Protein AF-A0A1H1QI24-F1 (afdb_monomer)

Solvent-accessible surface area (backbone atoms only — not comparable to full-atom values): 12735 Å² total; per-residue (Å²): 138,78,75,57,68,64,54,55,51,54,50,54,52,51,50,52,52,52,52,49,50,51,52,52,51,53,52,51,54,49,53,52,54,51,51,52,52,52,51,55,51,47,56,51,49,51,54,47,45,50,52,39,49,52,51,48,45,54,51,40,53,54,50,39,57,52,39,54,54,36,48,53,32,44,52,55,41,59,56,54,70,77,51,82,86,76,51,73,65,58,52,52,57,37,56,72,62,32,61,85,80,75,85,77,68,81,89,72,56,68,55,58,55,49,25,62,76,72,56,55,47,74,76,43,58,67,74,59,40,52,50,54,52,50,52,51,52,53,51,55,54,48,35,52,53,53,44,52,49,49,52,52,21,51,54,22,44,49,53,14,44,74,23,56,45,57,84,63,47,66,62,36,74,86,29,65,68,61,40,62,76,42,53,87,67,44,37,67,68,66,17,49,56,29,36,52,56,14,52,49,51,42,50,55,49,43,56,52,48,42,54,49,42,54,53,48,48,54,52,46,54,54,50,49,53,52,51,52,59,63,72,74,109

Mean predicted aligned error: 6.13 Å

Structure (mmCIF, N/CA/C/O backbone):
data_AF-A0A1H1QI24-F1
#
_entry.id   AF-A0A1H1QI24-F1
#
loop_
_atom_site.group_PDB
_atom_site.id
_atom_site.type_symbol
_atom_site.label_atom_id
_atom_site.label_alt_id
_atom_site.label_comp_id
_atom_site.label_asym_id
_atom_site.label_entity_id
_atom_site.label_seq_id
_atom_site.pdbx_PDB_ins_code
_atom_site.Cartn_x
_atom_site.Cartn_y
_atom_site.Cartn_z
_atom_site.occupancy
_atom_site.B_iso_or_equiv
_atom_site.auth_seq_id
_atom_site.auth_comp_id
_atom_site.auth_asym_id
_atom_site.auth_atom_id
_atom_site.pdbx_PDB_model_num
ATOM 1 N N . MET A 1 1 ? -28.930 10.368 84.296 1.00 51.44 1 MET A N 1
ATOM 2 C CA . MET A 1 1 ? -29.034 10.723 82.863 1.00 51.44 1 MET A CA 1
ATOM 3 C C . MET A 1 1 ? -28.843 9.447 82.052 1.00 51.44 1 MET A C 1
ATOM 5 O O . MET A 1 1 ? -27.741 9.143 81.623 1.00 51.44 1 MET A O 1
ATOM 9 N N . GLU A 1 2 ? -29.891 8.631 81.951 1.00 49.69 2 GLU A N 1
ATOM 10 C CA . GLU A 1 2 ? -29.836 7.312 81.306 1.00 49.69 2 GLU A CA 1
ATOM 11 C C . GLU A 1 2 ? -29.777 7.416 79.777 1.00 49.69 2 GLU A C 1
ATOM 13 O O . GLU A 1 2 ? -30.599 8.101 79.173 1.00 49.69 2 GLU A O 1
ATOM 18 N N . ASN A 1 3 ? -28.824 6.702 79.168 1.00 58.03 3 ASN A N 1
ATOM 19 C CA . ASN A 1 3 ? -28.879 6.009 77.867 1.00 58.03 3 ASN A CA 1
ATOM 20 C C . ASN A 1 3 ? -29.437 6.716 76.608 1.00 58.03 3 ASN A C 1
ATOM 22 O O . ASN A 1 3 ? -29.609 6.065 75.576 1.00 58.03 3 ASN A O 1
ATOM 26 N N . LYS A 1 4 ? -29.672 8.032 76.606 1.00 59.81 4 LYS A N 1
ATOM 27 C CA . LYS A 1 4 ? -30.165 8.750 75.414 1.00 59.81 4 LYS A CA 1
ATOM 28 C C . LYS A 1 4 ? -29.091 8.907 74.330 1.00 59.81 4 LYS A C 1
ATOM 30 O O . LYS A 1 4 ? -29.415 8.808 73.151 1.00 59.81 4 LYS A O 1
ATOM 35 N N . THR A 1 5 ? -27.817 9.047 74.697 1.00 64.50 5 THR A N 1
ATOM 36 C CA . THR A 1 5 ? -26.696 9.268 73.759 1.00 64.50 5 THR A CA 1
ATOM 37 C C . THR A 1 5 ? -26.476 8.092 72.801 1.00 64.50 5 THR A C 1
ATOM 39 O O . THR A 1 5 ? -26.261 8.300 71.611 1.00 64.50 5 THR A O 1
ATOM 42 N N . GLY A 1 6 ? -26.618 6.849 73.279 1.00 69.94 6 GLY A N 1
ATOM 43 C CA . GLY A 1 6 ? -26.474 5.653 72.438 1.00 69.94 6 GLY A CA 1
ATOM 44 C C . GLY A 1 6 ? -27.605 5.479 71.420 1.00 69.94 6 GLY A C 1
ATOM 45 O O . GLY A 1 6 ? -27.389 4.925 70.343 1.00 69.94 6 GLY A O 1
ATOM 46 N N . LYS A 1 7 ? -28.806 5.984 71.730 1.00 73.81 7 LYS A N 1
ATOM 47 C CA . LYS A 1 7 ? -29.951 5.956 70.814 1.00 73.81 7 LYS A CA 1
ATOM 48 C C . LYS A 1 7 ? -29.714 6.905 69.634 1.00 73.81 7 LYS A C 1
ATOM 50 O O . LYS A 1 7 ? -29.786 6.458 68.496 1.00 73.81 7 LYS A O 1
ATOM 55 N N . TYR A 1 8 ? -29.339 8.161 69.892 1.00 77.75 8 TYR A N 1
ATOM 56 C CA . TYR A 1 8 ? -29.016 9.131 68.833 1.00 77.75 8 TYR A CA 1
ATOM 57 C C . TYR A 1 8 ? -27.802 8.718 67.992 1.00 77.75 8 TYR A C 1
ATOM 59 O O . TYR A 1 8 ? -27.829 8.878 66.777 1.00 77.75 8 TYR A O 1
ATOM 67 N N . PHE A 1 9 ? -26.782 8.110 68.606 1.00 81.75 9 PHE A N 1
ATOM 68 C CA . PHE A 1 9 ? -25.620 7.593 67.880 1.00 81.75 9 PHE A CA 1
ATOM 69 C C . PHE A 1 9 ? -25.995 6.486 66.881 1.00 81.75 9 PHE A C 1
ATOM 71 O O . PHE A 1 9 ? -25.587 6.539 65.726 1.00 81.75 9 PHE A O 1
ATOM 78 N N . LYS A 1 10 ? -26.833 5.516 67.279 1.00 83.56 10 LYS A N 1
ATOM 79 C CA . LYS A 1 10 ? -27.311 4.457 66.369 1.00 83.56 10 LYS A CA 1
ATOM 80 C C . LYS A 1 10 ? -28.127 5.009 65.196 1.00 83.56 10 LYS A C 1
ATOM 82 O O . LYS A 1 10 ? -27.971 4.519 64.082 1.00 83.56 10 LYS A O 1
ATOM 87 N N . TYR A 1 11 ? -28.962 6.023 65.433 1.00 87.38 11 TYR A N 1
ATOM 88 C CA . TYR A 1 11 ? -29.721 6.671 64.358 1.00 87.38 11 TYR A CA 1
ATOM 89 C C . TYR A 1 11 ? -28.815 7.449 63.397 1.00 87.38 11 TYR A C 1
ATOM 91 O O . TYR A 1 11 ? -28.953 7.276 62.192 1.00 87.38 11 TYR A O 1
ATOM 99 N N . ALA A 1 12 ? -27.844 8.212 63.908 1.00 88.62 12 ALA A N 1
ATOM 100 C CA . ALA A 1 12 ? -26.892 8.949 63.075 1.00 88.62 12 ALA A CA 1
ATOM 101 C C . ALA A 1 12 ? -26.011 8.015 62.223 1.00 88.62 12 ALA A C 1
ATOM 103 O O . ALA A 1 12 ? -25.780 8.281 61.048 1.00 88.62 12 ALA A O 1
ATOM 104 N N . VAL A 1 13 ? -25.565 6.879 62.777 1.00 92.38 13 VAL A N 1
ATOM 105 C CA . VAL A 1 13 ? -24.833 5.862 62.001 1.00 92.38 13 VAL A CA 1
ATOM 106 C C . VAL A 1 13 ? -25.726 5.235 60.926 1.00 92.38 13 VAL A C 1
ATOM 108 O O . VAL A 1 13 ? -25.278 5.061 59.796 1.00 92.38 13 VAL A O 1
ATOM 111 N N . GLY A 1 14 ? -26.989 4.932 61.244 1.00 93.81 14 GLY A N 1
ATOM 112 C CA . GLY A 1 14 ? -27.949 4.415 60.264 1.00 93.81 14 GLY A CA 1
ATOM 113 C C . GLY A 1 14 ? -28.199 5.383 59.104 1.00 93.81 14 GLY A C 1
ATOM 114 O O . GLY A 1 14 ? -28.227 4.959 57.951 1.00 93.81 14 GLY A O 1
ATOM 115 N N . GLU A 1 15 ? -28.316 6.679 59.396 1.00 94.69 15 GLU A N 1
ATOM 116 C CA . GLU A 1 15 ? -28.487 7.734 58.392 1.00 94.69 15 GLU A CA 1
ATOM 117 C C . GLU A 1 15 ? -27.255 7.869 57.489 1.00 94.69 15 GLU A C 1
ATOM 119 O O . GLU A 1 15 ? -27.393 7.874 56.269 1.00 94.69 15 GLU A O 1
ATOM 124 N N . ILE A 1 16 ? -26.043 7.866 58.058 1.00 95.31 16 ILE A N 1
ATOM 125 C CA . ILE A 1 16 ? -24.796 7.883 57.277 1.00 95.31 16 ILE A CA 1
ATOM 126 C C . ILE A 1 16 ? -24.710 6.660 56.357 1.00 95.31 16 ILE A C 1
ATOM 128 O O . ILE A 1 16 ? -24.402 6.807 55.177 1.00 95.31 16 ILE A O 1
ATOM 132 N N . ILE A 1 17 ? -25.011 5.458 56.862 1.00 95.88 17 ILE A N 1
ATOM 133 C CA . ILE A 1 17 ? -24.994 4.229 56.051 1.00 95.88 17 ILE A CA 1
ATOM 134 C C . ILE A 1 17 ? -25.998 4.329 54.897 1.00 95.88 17 ILE A C 1
ATOM 136 O O . ILE A 1 17 ? -25.663 3.984 53.765 1.00 95.88 17 ILE A O 1
ATOM 140 N N . LEU A 1 18 ? -27.207 4.830 55.158 1.00 96.12 18 LEU A N 1
ATOM 141 C CA . LEU A 1 18 ? -28.242 4.982 54.136 1.00 96.12 18 LEU A CA 1
ATOM 142 C C . LEU A 1 18 ? -27.843 6.006 53.063 1.00 96.12 18 LEU A C 1
ATOM 144 O O . LEU A 1 18 ? -28.020 5.744 51.873 1.00 96.12 18 LEU A O 1
ATOM 148 N N . VAL A 1 19 ? -27.236 7.128 53.462 1.00 96.75 19 VAL A N 1
ATOM 149 C CA . VAL A 1 19 ? -26.680 8.128 52.538 1.00 96.75 19 VAL A CA 1
ATOM 150 C C . VAL A 1 19 ? -25.550 7.532 51.694 1.00 96.75 19 VAL A C 1
ATOM 152 O O . VAL A 1 19 ? -25.544 7.703 50.475 1.00 96.75 19 VAL A O 1
ATOM 155 N N . VAL A 1 20 ? -24.623 6.786 52.304 1.00 97.44 20 VAL A N 1
ATOM 156 C CA . VAL A 1 20 ? -23.512 6.133 51.591 1.00 97.44 20 VAL A CA 1
ATOM 157 C C . VAL A 1 20 ? -24.032 5.120 50.570 1.00 97.44 20 VAL A C 1
ATOM 159 O O . VAL A 1 20 ? -23.581 5.134 49.427 1.00 97.44 20 VAL A O 1
ATOM 162 N N . ILE A 1 21 ? -25.018 4.290 50.928 1.00 97.88 21 ILE A N 1
ATOM 163 C CA . ILE A 1 21 ? -25.664 3.361 49.985 1.00 97.88 21 ILE A CA 1
ATOM 164 C C . ILE A 1 21 ? -26.308 4.132 48.825 1.00 97.88 21 ILE A C 1
ATOM 166 O O . ILE A 1 21 ? -26.136 3.743 47.671 1.00 97.88 21 ILE A O 1
ATOM 170 N N . GLY A 1 22 ? -26.992 5.246 49.107 1.00 97.69 22 GLY A N 1
ATOM 171 C CA . GLY A 1 22 ? -27.567 6.110 48.074 1.00 97.69 22 GLY A CA 1
ATOM 172 C C . GLY A 1 22 ? -26.521 6.632 47.083 1.00 97.69 22 GLY A C 1
ATOM 173 O O . GLY A 1 22 ? -26.715 6.524 45.872 1.00 97.69 22 GLY A O 1
ATOM 174 N N . ILE A 1 23 ? -25.383 7.126 47.583 1.00 97.50 23 ILE A N 1
ATOM 175 C CA . ILE A 1 23 ? -24.266 7.609 46.752 1.00 97.50 23 ILE A CA 1
ATOM 176 C C . ILE A 1 23 ? -23.669 6.471 45.918 1.00 97.50 23 ILE A C 1
ATOM 178 O O . ILE A 1 23 ? -23.435 6.644 44.723 1.00 97.50 23 ILE A O 1
ATOM 182 N N . LEU A 1 24 ? -23.450 5.298 46.516 1.00 97.88 24 LEU A N 1
ATOM 183 C CA . LEU A 1 24 ? -22.892 4.143 45.812 1.00 97.88 24 LEU A CA 1
ATOM 184 C C . LEU A 1 24 ? -23.819 3.646 44.698 1.00 97.88 24 LEU A C 1
ATOM 186 O O . LEU A 1 24 ? -23.338 3.336 43.610 1.00 97.88 24 LEU A O 1
ATOM 190 N N . ILE A 1 25 ? -25.135 3.610 44.929 1.00 97.12 25 ILE A N 1
ATOM 191 C CA . ILE A 1 25 ? -26.118 3.255 43.895 1.00 97.12 25 ILE A CA 1
ATOM 192 C C . ILE A 1 25 ? -26.101 4.294 42.769 1.00 97.12 25 ILE A C 1
ATOM 194 O O . ILE A 1 25 ? -26.042 3.917 41.600 1.00 97.12 25 ILE A O 1
ATOM 198 N N . ALA A 1 26 ? -26.096 5.589 43.101 1.00 97.25 26 ALA A N 1
ATOM 199 C CA . ALA A 1 26 ? -26.045 6.660 42.107 1.00 97.25 26 ALA A CA 1
ATOM 200 C C . ALA A 1 26 ? -24.776 6.583 41.237 1.00 97.25 26 ALA A C 1
ATOM 202 O O . ALA A 1 26 ? -24.870 6.624 40.009 1.00 97.25 26 ALA A O 1
ATOM 203 N N . LEU A 1 27 ? -23.605 6.391 41.856 1.00 97.12 27 LEU A N 1
ATOM 204 C CA . LEU A 1 27 ? -22.340 6.184 41.142 1.00 97.12 27 LEU A CA 1
ATOM 205 C C . LEU A 1 27 ? -22.373 4.914 40.287 1.00 97.12 27 LEU A C 1
ATOM 207 O O . LEU A 1 27 ? -21.925 4.935 39.146 1.00 97.12 27 LEU A O 1
ATOM 211 N N . SER A 1 28 ? -22.948 3.823 40.798 1.00 95.00 28 SER A N 1
ATOM 212 C CA . SER A 1 28 ? -23.047 2.559 40.058 1.00 95.00 28 SER A CA 1
ATOM 213 C C . SER A 1 28 ? -23.915 2.693 38.805 1.00 95.00 28 SER A C 1
ATOM 215 O O . SER A 1 28 ? -23.532 2.212 37.740 1.00 95.00 28 SER A O 1
ATOM 217 N N . ILE A 1 29 ? -25.058 3.383 38.900 1.00 96.56 29 ILE A N 1
ATOM 218 C CA . ILE A 1 29 ? -25.932 3.661 37.750 1.00 96.56 29 ILE A CA 1
ATOM 219 C C . ILE A 1 29 ? -25.217 4.558 36.733 1.00 96.56 29 ILE A C 1
ATOM 221 O O . ILE A 1 29 ? -25.308 4.306 35.528 1.00 96.56 29 ILE A O 1
ATOM 225 N N . ASN A 1 30 ? -24.489 5.580 37.199 1.00 96.56 30 ASN A N 1
ATOM 226 C CA . ASN A 1 30 ? -23.727 6.459 36.316 1.00 96.56 30 ASN A CA 1
ATOM 227 C C . ASN A 1 30 ? -22.630 5.689 35.565 1.00 96.56 30 ASN A C 1
ATOM 229 O O . ASN A 1 30 ? -22.603 5.726 34.336 1.00 96.56 30 ASN A O 1
ATOM 233 N N . ASN A 1 31 ? -21.817 4.906 36.281 1.00 96.69 31 ASN A N 1
ATOM 234 C CA . ASN A 1 31 ? -20.759 4.079 35.696 1.00 96.69 31 ASN A CA 1
ATOM 235 C C . ASN A 1 31 ? -21.322 3.062 34.691 1.00 96.69 31 ASN A C 1
ATOM 237 O O . ASN A 1 31 ? -20.748 2.853 33.627 1.00 96.69 31 ASN A O 1
ATOM 241 N N . TRP A 1 32 ? -22.476 2.449 34.982 1.00 96.62 32 TRP A N 1
ATOM 242 C CA . TRP A 1 32 ? -23.135 1.538 34.041 1.00 96.62 32 TRP A CA 1
ATOM 243 C C . TRP A 1 32 ? -23.583 2.248 32.755 1.00 96.62 32 TRP A C 1
ATOM 245 O O . TRP A 1 32 ? -23.384 1.730 31.654 1.00 96.62 32 TRP A O 1
ATOM 255 N N . ASN A 1 33 ? -24.158 3.449 32.868 1.00 96.69 33 ASN A N 1
ATOM 256 C CA . ASN A 1 33 ? -24.567 4.239 31.708 1.00 96.69 33 ASN A CA 1
ATOM 257 C C . ASN A 1 33 ? -23.368 4.724 30.877 1.00 96.69 33 ASN A C 1
ATOM 259 O O . ASN A 1 33 ? -23.453 4.726 29.649 1.00 96.69 33 ASN A O 1
ATOM 263 N N . GLU A 1 34 ? -22.271 5.121 31.525 1.00 96.25 34 GLU A N 1
ATOM 264 C CA . GLU A 1 34 ? -21.010 5.487 30.867 1.00 96.25 34 GLU A CA 1
ATOM 265 C C . GLU A 1 34 ? -20.412 4.295 30.118 1.00 96.25 34 GLU A C 1
ATOM 267 O O . GLU A 1 34 ? -20.207 4.392 28.909 1.00 96.25 34 GLU A O 1
ATOM 272 N N . ASN A 1 35 ? -20.281 3.139 30.778 1.00 95.06 35 ASN A N 1
ATOM 273 C CA . ASN A 1 35 ? -19.807 1.906 30.146 1.00 95.06 35 ASN A CA 1
ATOM 274 C C . ASN A 1 35 ? -20.662 1.531 28.929 1.00 95.06 35 ASN A C 1
ATOM 276 O O . ASN A 1 35 ? -20.132 1.216 27.870 1.00 95.06 35 ASN A O 1
ATOM 280 N N . ARG A 1 36 ? -21.995 1.616 29.031 1.00 95.69 36 ARG A N 1
ATOM 281 C CA . ARG A 1 36 ? -22.892 1.342 27.897 1.00 95.69 36 ARG A CA 1
ATOM 282 C C . ARG A 1 36 ? -22.640 2.284 26.714 1.00 95.69 36 ARG A C 1
ATOM 284 O O . ARG A 1 36 ? -22.672 1.845 25.567 1.00 95.69 36 ARG A O 1
ATOM 291 N N . LYS A 1 37 ? -22.425 3.578 26.971 1.00 96.06 37 LYS A N 1
ATOM 292 C CA . LYS A 1 37 ? -22.115 4.553 25.913 1.00 96.06 37 LYS A CA 1
ATOM 293 C C . LYS A 1 37 ? -20.764 4.257 25.266 1.00 96.06 37 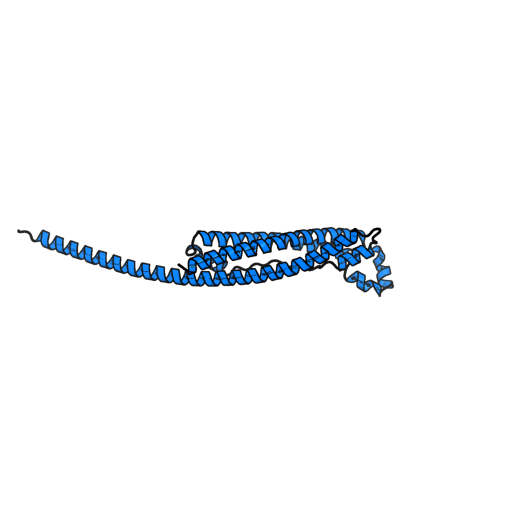LYS A C 1
ATOM 295 O O . LYS A 1 37 ? -20.679 4.294 24.044 1.00 96.06 37 LYS A O 1
ATOM 300 N N . GLU A 1 38 ? -19.757 3.918 26.066 1.00 95.56 38 GLU A N 1
ATOM 301 C CA . GLU A 1 38 ? -18.428 3.541 25.580 1.00 95.56 38 GLU A CA 1
ATOM 302 C C . GLU A 1 38 ? -18.485 2.294 24.688 1.00 95.56 38 GLU A C 1
ATOM 304 O O . GLU A 1 38 ? -17.944 2.305 23.587 1.00 95.56 38 GLU A O 1
ATOM 309 N N . GLN A 1 39 ? -19.233 1.263 25.095 1.00 94.75 39 GLN A N 1
ATOM 310 C CA . GLN A 1 39 ? -19.425 0.058 24.282 1.00 94.75 39 GLN A CA 1
ATOM 311 C C . GLN A 1 39 ? -20.142 0.353 22.959 1.00 94.75 39 GLN A C 1
ATOM 313 O O . GLN A 1 39 ? -19.729 -0.131 21.907 1.00 94.75 39 GLN A O 1
ATOM 318 N N . ASN A 1 40 ? -21.177 1.199 22.967 1.00 95.44 40 ASN A N 1
ATOM 319 C CA . ASN A 1 40 ? -21.840 1.613 21.727 1.00 95.44 40 ASN A CA 1
ATOM 320 C C . ASN A 1 40 ? -20.887 2.370 20.790 1.00 95.44 40 ASN A C 1
ATOM 322 O O . ASN A 1 40 ? -20.917 2.159 19.578 1.00 95.44 40 ASN A O 1
ATOM 326 N N . GLN A 1 41 ? -20.034 3.234 21.342 1.00 96.50 41 GLN A N 1
ATOM 327 C CA . GLN A 1 41 ? -19.035 3.969 20.573 1.00 96.50 41 GLN A CA 1
ATOM 328 C C . GLN A 1 41 ? -17.974 3.024 19.986 1.00 96.5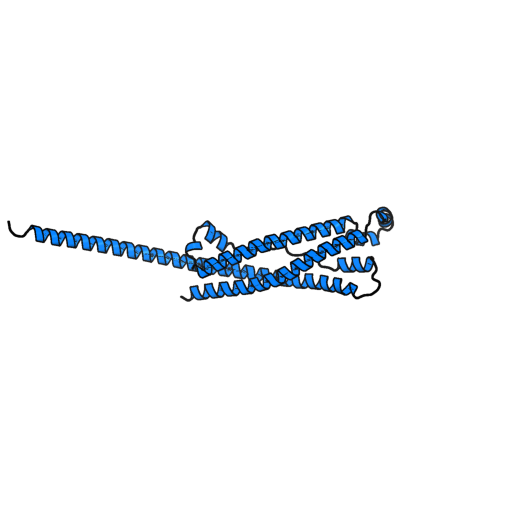0 41 GLN A C 1
ATOM 330 O O . GLN A 1 41 ? -17.638 3.130 18.807 1.00 96.50 41 GLN A O 1
ATOM 335 N N . LEU A 1 42 ? -17.501 2.052 20.771 1.00 96.75 42 LEU A N 1
ATOM 336 C CA . LEU A 1 42 ? -16.561 1.022 20.329 1.00 96.75 42 LEU A CA 1
ATOM 337 C C . LEU A 1 42 ? -17.106 0.229 19.131 1.00 96.75 42 LEU A C 1
ATOM 339 O O . LEU A 1 42 ? -16.414 0.047 18.132 1.00 96.75 42 LEU A O 1
ATOM 343 N N . GLN A 1 43 ? -18.376 -0.169 19.194 1.00 96.44 43 GLN A N 1
ATOM 344 C CA . GLN A 1 43 ? -19.077 -0.881 18.120 1.00 96.44 43 GLN A CA 1
ATOM 345 C C . GLN A 1 43 ? -19.171 -0.057 16.825 1.00 96.44 43 GLN A C 1
ATOM 347 O O . GLN A 1 43 ? -19.058 -0.600 15.724 1.00 96.44 43 GLN A O 1
ATOM 352 N N . ILE A 1 44 ? -19.362 1.262 16.937 1.00 97.00 44 ILE A N 1
ATOM 353 C CA . ILE A 1 44 ? -19.335 2.174 15.786 1.00 97.00 44 ILE A CA 1
ATOM 354 C C . ILE A 1 44 ? -17.932 2.203 15.176 1.00 97.00 44 ILE A C 1
ATOM 356 O O . ILE A 1 44 ? -17.798 2.034 13.962 1.00 97.00 44 ILE A O 1
ATOM 360 N N . TYR A 1 45 ? -16.892 2.346 16.001 1.00 98.25 45 TYR A N 1
ATOM 361 C CA . TYR A 1 45 ? -15.514 2.364 15.518 1.00 98.25 45 TYR A CA 1
ATOM 362 C C . TYR A 1 45 ? -15.102 1.054 14.858 1.00 98.25 45 TYR A C 1
ATOM 364 O O . TYR A 1 45 ? -14.472 1.092 13.808 1.00 98.25 45 TYR A O 1
ATOM 372 N N . TYR A 1 46 ? -15.499 -0.102 15.388 1.00 98.38 46 TYR A N 1
ATOM 373 C CA . TYR A 1 46 ? -15.237 -1.388 14.740 1.00 98.38 46 TYR A CA 1
ATOM 374 C C . TYR A 1 46 ? -15.807 -1.464 13.324 1.00 98.38 46 TYR A C 1
ATOM 376 O O . TYR A 1 46 ? -15.097 -1.861 12.401 1.00 98.38 46 TYR A O 1
ATOM 384 N N . LYS A 1 47 ? -17.046 -1.008 13.116 1.00 97.44 47 LYS A N 1
ATOM 385 C CA . LYS A 1 47 ? -17.658 -0.970 11.778 1.00 97.44 47 LYS A CA 1
ATOM 386 C C . LYS A 1 47 ? -16.931 -0.014 10.833 1.00 97.44 47 LYS A C 1
ATOM 388 O O . LYS A 1 47 ? -16.751 -0.335 9.662 1.00 97.44 47 LYS A O 1
ATOM 393 N N . GLN A 1 48 ? -16.509 1.144 11.335 1.00 98.12 48 GLN A N 1
ATOM 394 C CA . GLN A 1 48 ? -15.751 2.121 10.552 1.00 98.12 48 GLN A CA 1
ATOM 395 C C . GLN A 1 48 ? -14.355 1.600 10.186 1.00 98.12 48 GLN A C 1
ATOM 397 O O . GLN A 1 48 ? -13.959 1.693 9.028 1.00 98.12 48 GLN A O 1
ATOM 402 N N . ILE A 1 49 ? -13.653 0.962 11.130 1.00 98.56 49 ILE A N 1
ATOM 403 C CA . ILE A 1 49 ? -12.358 0.319 10.880 1.00 98.56 49 ILE A CA 1
ATOM 404 C C . ILE A 1 49 ? -12.504 -0.764 9.809 1.00 98.56 49 ILE A C 1
ATOM 406 O O . ILE A 1 49 ? -11.731 -0.763 8.860 1.00 98.56 49 ILE A O 1
ATOM 410 N N . ILE A 1 50 ? -13.499 -1.652 9.916 1.00 98.31 50 ILE A N 1
ATOM 411 C CA . ILE A 1 50 ? -13.752 -2.681 8.891 1.00 98.31 50 ILE A CA 1
ATOM 412 C C . ILE A 1 50 ? -13.991 -2.034 7.520 1.00 98.31 50 ILE A C 1
ATOM 414 O O . ILE A 1 50 ? -13.408 -2.467 6.531 1.00 98.31 50 ILE A O 1
ATOM 418 N N . SER A 1 51 ? -14.788 -0.964 7.453 1.00 98.12 51 SER A N 1
ATOM 419 C CA . SER A 1 51 ? -15.025 -0.241 6.198 1.00 98.12 51 SER A CA 1
ATOM 420 C C . SER A 1 51 ? -13.735 0.328 5.593 1.00 98.12 51 SER A C 1
ATOM 422 O O . SER A 1 51 ? -13.510 0.187 4.389 1.00 98.12 51 SER A O 1
ATOM 424 N N . ASP A 1 52 ? -12.877 0.947 6.409 1.00 98.38 52 ASP A N 1
ATOM 425 C CA . ASP A 1 52 ? -11.584 1.480 5.962 1.00 98.38 52 ASP A CA 1
ATOM 426 C C . ASP A 1 52 ? -10.649 0.355 5.478 1.00 98.38 52 ASP A C 1
ATOM 428 O O . ASP A 1 52 ? -9.943 0.502 4.477 1.00 98.38 52 ASP A O 1
ATOM 432 N N . LEU A 1 53 ? -10.636 -0.785 6.170 1.00 98.44 53 LEU A N 1
ATOM 433 C CA . LEU A 1 53 ? -9.839 -1.959 5.808 1.00 98.44 53 LEU A CA 1
ATOM 434 C C . LEU A 1 53 ? -10.331 -2.609 4.503 1.00 98.44 53 LEU A C 1
ATOM 436 O O . LEU A 1 53 ? -9.522 -2.988 3.651 1.00 98.44 53 LEU A O 1
ATOM 440 N N . ASP A 1 54 ? -11.644 -2.665 4.282 1.00 98.12 54 ASP A N 1
ATOM 441 C CA . ASP A 1 54 ? -12.246 -3.134 3.033 1.00 98.12 54 ASP A CA 1
ATOM 442 C C . ASP A 1 54 ? -11.869 -2.259 1.833 1.00 98.12 54 ASP A C 1
ATOM 444 O O . ASP A 1 54 ?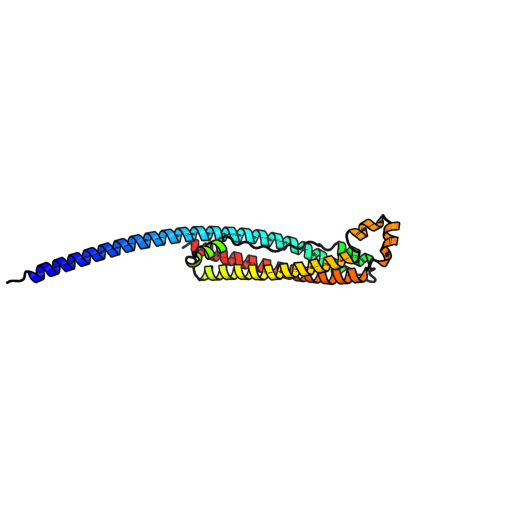 -11.560 -2.774 0.749 1.00 98.12 54 ASP A O 1
ATOM 448 N N . GLU A 1 55 ? -11.870 -0.936 2.006 1.00 98.19 55 GLU A N 1
ATOM 449 C CA . GLU A 1 55 ? -11.403 -0.004 0.979 1.00 98.19 55 GLU A CA 1
ATOM 450 C C . GLU A 1 55 ? -9.914 -0.224 0.676 1.00 98.19 55 GLU A C 1
ATOM 452 O O . GLU A 1 55 ? -9.531 -0.365 -0.491 1.00 98.19 55 GLU A O 1
ATOM 457 N N . GLN A 1 56 ? -9.085 -0.370 1.713 1.00 98.00 56 GLN A N 1
ATOM 458 C CA . GLN A 1 56 ? -7.658 -0.660 1.564 1.00 98.00 56 GLN A CA 1
ATOM 459 C C . GLN A 1 56 ? -7.393 -2.001 0.865 1.00 98.00 56 GLN A C 1
ATOM 461 O O . GLN A 1 56 ? -6.494 -2.076 0.020 1.00 98.00 56 GLN A O 1
ATOM 466 N N . LYS A 1 57 ? -8.186 -3.051 1.125 1.00 98.38 57 LYS A N 1
ATOM 467 C CA . LYS A 1 57 ? -8.099 -4.328 0.390 1.00 98.38 57 LYS A CA 1
ATOM 468 C C . LYS A 1 57 ? -8.410 -4.148 -1.091 1.00 98.38 57 LYS A C 1
ATOM 470 O O . LYS A 1 57 ? -7.676 -4.665 -1.937 1.00 98.38 57 LYS A O 1
ATOM 475 N N . LYS A 1 58 ? -9.492 -3.433 -1.423 1.00 98.19 58 LYS A N 1
ATOM 476 C CA . LYS A 1 58 ? -9.885 -3.165 -2.820 1.00 98.19 58 LYS A CA 1
ATOM 477 C C . LYS A 1 58 ? -8.791 -2.398 -3.554 1.00 98.19 58 LYS A C 1
ATOM 479 O O . LYS A 1 58 ? -8.376 -2.818 -4.635 1.00 98.19 58 LYS A O 1
ATOM 484 N N . TYR A 1 59 ? -8.287 -1.336 -2.933 1.00 98.00 59 TYR A N 1
ATOM 485 C CA . TYR A 1 59 ? -7.172 -0.550 -3.447 1.00 98.00 59 TYR A CA 1
ATOM 486 C C . TYR A 1 59 ? -5.928 -1.422 -3.682 1.00 98.00 59 TYR A C 1
ATOM 488 O O . TYR A 1 59 ? -5.394 -1.458 -4.789 1.00 98.00 59 TYR A O 1
ATOM 496 N N . SER A 1 60 ? -5.524 -2.207 -2.680 1.00 98.25 60 SER A N 1
ATOM 497 C CA . SER A 1 60 ? -4.340 -3.072 -2.752 1.00 98.25 60 SER A CA 1
ATOM 498 C C . SER A 1 60 ? -4.423 -4.083 -3.897 1.00 98.25 60 SER A C 1
ATOM 500 O O . SER A 1 60 ? -3.462 -4.249 -4.646 1.00 98.25 60 SER A O 1
ATOM 502 N N . LYS A 1 61 ? -5.583 -4.723 -4.090 1.00 98.56 61 LYS A N 1
ATOM 503 C CA . LYS A 1 61 ? -5.814 -5.680 -5.188 1.00 98.56 61 LYS A CA 1
ATOM 504 C C . LYS A 1 61 ? -5.750 -5.017 -6.567 1.00 98.56 61 LYS A C 1
ATOM 506 O O . LYS A 1 61 ? -5.168 -5.584 -7.495 1.00 98.56 61 LYS A O 1
ATOM 511 N N . ALA A 1 62 ? -6.321 -3.820 -6.703 1.00 98.06 62 ALA A N 1
ATOM 512 C CA . ALA A 1 62 ? -6.261 -3.059 -7.948 1.00 98.06 62 ALA A CA 1
ATOM 513 C C . ALA A 1 62 ? -4.813 -2.681 -8.300 1.00 98.06 62 ALA A C 1
ATOM 515 O O . ALA A 1 62 ? -4.376 -2.892 -9.432 1.00 98.06 62 ALA A O 1
ATOM 516 N N . VAL A 1 63 ? -4.047 -2.211 -7.311 1.00 98.06 63 VAL A N 1
ATOM 517 C CA . VAL A 1 63 ? -2.631 -1.872 -7.493 1.00 98.06 63 VAL A CA 1
ATOM 518 C C . VAL A 1 63 ? -1.808 -3.112 -7.845 1.00 98.06 63 VAL A C 1
ATOM 520 O O . VAL A 1 63 ? -1.055 -3.057 -8.811 1.00 98.06 63 VAL A O 1
ATOM 523 N N . ILE A 1 64 ? -1.982 -4.245 -7.151 1.00 98.56 64 ILE A N 1
ATOM 524 C CA . ILE A 1 64 ? -1.303 -5.511 -7.499 1.00 98.56 64 ILE A CA 1
ATOM 525 C C . ILE A 1 64 ? -1.525 -5.859 -8.976 1.00 98.56 64 ILE A C 1
ATOM 527 O O . ILE A 1 64 ? -0.560 -6.117 -9.690 1.00 98.56 64 ILE A O 1
ATOM 531 N N . THR A 1 65 ? -2.771 -5.788 -9.450 1.00 98.06 65 THR A N 1
ATOM 532 C CA . THR A 1 65 ? -3.119 -6.105 -10.846 1.00 98.06 65 THR A CA 1
ATOM 533 C C . THR A 1 65 ? -2.381 -5.197 -11.837 1.00 98.06 65 THR A C 1
ATOM 535 O O . THR A 1 65 ? -1.863 -5.659 -12.855 1.00 98.06 65 THR A O 1
ATOM 538 N N . GLN A 1 66 ? -2.293 -3.898 -11.536 1.00 97.38 66 GLN A N 1
ATOM 539 C CA . GLN A 1 66 ? -1.551 -2.946 -12.362 1.00 97.38 66 GLN A CA 1
ATOM 540 C C . GLN A 1 66 ? -0.043 -3.237 -12.363 1.00 97.38 66 GLN A C 1
ATOM 542 O O . GLN A 1 66 ? 0.599 -3.159 -13.414 1.00 97.38 66 GLN A O 1
ATOM 547 N N . LEU A 1 67 ? 0.519 -3.572 -11.199 1.00 98.06 67 LEU A N 1
ATOM 548 C CA . LEU A 1 67 ? 1.934 -3.900 -11.053 1.00 98.06 67 LEU A CA 1
ATOM 549 C C . LEU A 1 67 ? 2.290 -5.183 -11.799 1.00 98.06 67 LEU A C 1
ATOM 551 O O . LEU A 1 67 ? 3.306 -5.200 -12.482 1.00 98.06 67 LEU A O 1
ATOM 555 N N . ASP A 1 68 ? 1.452 -6.218 -11.745 1.00 98.25 68 ASP A N 1
ATOM 556 C CA . ASP A 1 68 ? 1.677 -7.469 -12.480 1.00 98.25 68 ASP A CA 1
ATOM 557 C C . ASP A 1 68 ? 1.779 -7.234 -13.991 1.00 98.25 68 ASP A C 1
ATOM 559 O O . ASP A 1 68 ? 2.704 -7.729 -14.639 1.00 98.25 68 ASP A O 1
ATOM 563 N N . SER A 1 69 ? 0.890 -6.405 -14.548 1.00 97.12 69 SER A N 1
ATOM 564 C CA . SER A 1 69 ? 0.973 -5.988 -15.953 1.00 97.12 69 SER A CA 1
ATOM 565 C C . SER A 1 69 ? 2.274 -5.232 -16.243 1.00 97.12 69 SER A C 1
ATOM 567 O O . SER A 1 69 ? 2.990 -5.552 -17.193 1.00 97.12 69 SER A O 1
ATOM 569 N N . SER A 1 70 ? 2.607 -4.249 -15.404 1.00 97.75 70 SER A N 1
ATOM 570 C CA . SER A 1 70 ? 3.797 -3.404 -15.548 1.00 97.75 70 SER A CA 1
ATOM 571 C C . SER A 1 70 ? 5.094 -4.229 -15.529 1.00 97.75 70 SER A C 1
ATOM 573 O O . SER A 1 70 ? 5.911 -4.138 -16.449 1.00 97.75 70 SER A O 1
ATOM 575 N N . ILE A 1 71 ? 5.230 -5.113 -14.540 1.00 98.38 71 ILE A N 1
ATOM 576 C CA . ILE A 1 71 ? 6.353 -6.041 -14.353 1.00 98.38 71 ILE A CA 1
ATOM 577 C C . ILE A 1 71 ? 6.489 -6.958 -15.573 1.00 98.38 71 ILE A C 1
ATOM 579 O O . ILE A 1 71 ? 7.580 -7.069 -16.129 1.00 98.38 71 ILE A O 1
ATOM 583 N N . ALA A 1 72 ? 5.382 -7.520 -16.071 1.00 98.19 72 ALA A N 1
ATOM 584 C CA . ALA A 1 72 ? 5.400 -8.383 -17.250 1.00 98.19 72 ALA A CA 1
ATOM 585 C C . ALA A 1 72 ? 5.897 -7.665 -18.520 1.00 98.19 72 ALA A C 1
ATOM 587 O O . ALA A 1 72 ? 6.547 -8.289 -19.361 1.00 98.19 72 ALA A O 1
ATOM 588 N N . THR A 1 73 ? 5.618 -6.365 -18.690 1.00 97.94 73 THR A N 1
ATOM 589 C CA . THR A 1 73 ? 6.180 -5.601 -19.824 1.00 97.94 73 THR A CA 1
ATOM 590 C C . THR A 1 73 ? 7.693 -5.433 -19.714 1.00 97.94 73 THR A C 1
ATOM 592 O O . THR A 1 73 ? 8.392 -5.545 -20.721 1.00 97.94 73 THR A O 1
ATOM 595 N N . TYR A 1 74 ? 8.207 -5.228 -18.500 1.00 98.00 74 TYR A N 1
ATOM 596 C CA . TYR A 1 74 ? 9.641 -5.091 -18.275 1.00 98.00 74 TYR A CA 1
ATOM 597 C C . TYR A 1 74 ? 10.379 -6.425 -18.414 1.00 98.00 74 TYR A C 1
ATOM 599 O O . TYR A 1 74 ? 11.448 -6.470 -19.014 1.00 98.00 74 TYR A O 1
ATOM 607 N N . ASP A 1 75 ? 9.797 -7.531 -17.947 1.00 98.12 75 ASP A N 1
ATOM 608 C CA . ASP A 1 75 ? 10.382 -8.859 -18.152 1.00 98.12 75 ASP A CA 1
ATOM 609 C C . ASP A 1 75 ? 10.454 -9.222 -19.642 1.00 98.12 75 ASP A C 1
ATOM 611 O O . ASP A 1 75 ? 11.478 -9.716 -20.109 1.00 98.12 75 ASP A O 1
ATOM 615 N N . LYS A 1 76 ? 9.422 -8.889 -20.433 1.00 97.88 76 LYS A N 1
ATOM 616 C CA . LYS A 1 76 ? 9.480 -9.031 -21.901 1.00 97.88 76 LYS A CA 1
ATOM 617 C C . LYS A 1 76 ? 10.615 -8.215 -22.514 1.00 97.88 76 LYS A C 1
ATOM 619 O O . LYS A 1 76 ? 11.286 -8.702 -23.419 1.00 97.88 76 LYS A O 1
ATOM 624 N N . TYR A 1 77 ? 10.822 -6.991 -22.031 1.00 97.38 77 TYR A N 1
ATOM 625 C CA . TYR A 1 77 ? 11.931 -6.152 -22.470 1.00 97.38 77 TYR A CA 1
ATOM 626 C C . TYR A 1 77 ? 13.289 -6.762 -22.102 1.00 97.38 77 TYR A C 1
ATOM 628 O O . TYR A 1 77 ? 14.159 -6.852 -22.958 1.00 97.38 77 TYR A O 1
ATOM 636 N N . LYS A 1 78 ? 13.461 -7.277 -20.881 1.00 96.75 78 LYS A N 1
ATOM 637 C CA . LYS A 1 78 ? 14.693 -7.979 -20.490 1.00 96.75 78 LYS A CA 1
ATOM 638 C C . LYS A 1 78 ? 14.975 -9.196 -21.370 1.00 96.75 78 LYS A C 1
ATOM 640 O O . LYS A 1 78 ? 16.113 -9.391 -21.784 1.00 96.75 78 LYS A O 1
ATOM 645 N N . ASN A 1 79 ? 13.946 -9.975 -21.695 1.00 97.19 79 ASN A N 1
ATOM 646 C CA . ASN A 1 79 ? 14.092 -11.165 -22.536 1.00 97.19 79 ASN A CA 1
ATOM 647 C C . ASN A 1 79 ? 14.488 -10.824 -23.983 1.00 97.19 79 ASN A C 1
ATOM 649 O O . ASN A 1 79 ? 15.025 -11.677 -24.683 1.00 97.19 79 ASN A O 1
ATOM 653 N N . LEU A 1 80 ? 14.298 -9.576 -24.439 1.00 96.31 80 LEU A N 1
ATOM 654 C CA . LEU A 1 80 ? 14.802 -9.125 -25.742 1.00 96.31 80 LEU A CA 1
ATOM 655 C C . LEU A 1 80 ? 16.316 -9.354 -25.873 1.00 96.31 80 LEU A C 1
ATOM 657 O O . LEU A 1 80 ? 16.781 -9.736 -26.946 1.00 96.31 80 LEU A O 1
ATOM 661 N N . PHE A 1 81 ? 17.065 -9.191 -24.777 1.00 95.19 81 PHE A N 1
ATOM 662 C CA . PHE A 1 81 ? 18.523 -9.343 -24.722 1.00 95.19 81 PHE A CA 1
ATOM 663 C C . PHE A 1 81 ? 19.015 -10.793 -24.827 1.00 95.19 81 PHE A C 1
ATOM 665 O O . PHE A 1 81 ? 20.219 -11.022 -24.916 1.00 95.19 81 PHE A O 1
ATOM 672 N N . GLU A 1 82 ? 18.114 -11.777 -24.882 1.00 95.25 82 GLU A N 1
ATOM 673 C CA . GLU A 1 82 ? 18.458 -13.148 -25.286 1.00 95.25 82 GLU A CA 1
ATOM 674 C C . GLU A 1 82 ? 18.728 -13.246 -26.802 1.00 95.25 82 GLU A C 1
ATOM 676 O O . GLU A 1 82 ? 19.372 -14.186 -27.276 1.00 95.25 82 GLU A O 1
ATOM 681 N N . THR A 1 83 ? 18.280 -12.250 -27.574 1.00 94.19 83 THR A N 1
ATOM 682 C CA . THR A 1 83 ? 18.542 -12.134 -29.012 1.00 94.19 83 THR A CA 1
ATOM 683 C C . THR A 1 83 ? 19.966 -11.634 -29.259 1.00 94.19 83 THR A C 1
ATOM 685 O O . THR A 1 83 ? 20.418 -10.659 -28.660 1.00 94.19 83 THR A O 1
ATOM 688 N N . LYS A 1 84 ? 20.692 -12.270 -30.185 1.00 93.06 84 LYS A N 1
ATOM 689 C CA . LYS A 1 84 ? 22.045 -11.835 -30.568 1.00 93.06 84 LYS A CA 1
ATOM 690 C C . LYS A 1 84 ? 21.994 -10.619 -31.498 1.00 93.06 84 LYS A C 1
ATOM 692 O O . LYS A 1 84 ? 21.145 -10.560 -32.379 1.00 93.06 84 LYS A O 1
ATOM 697 N N . ASN A 1 85 ? 22.987 -9.735 -31.373 1.00 94.12 85 ASN A N 1
ATOM 698 C CA . ASN A 1 85 ? 23.233 -8.602 -32.278 1.00 94.12 85 ASN A CA 1
ATOM 699 C C . ASN A 1 85 ? 22.098 -7.561 -32.341 1.00 94.12 85 ASN A C 1
ATOM 701 O O . ASN A 1 85 ? 21.772 -7.078 -33.423 1.00 94.12 85 ASN A O 1
ATOM 705 N N . LEU A 1 86 ? 21.512 -7.208 -31.193 1.00 95.25 86 LEU A N 1
ATOM 706 C CA . LEU A 1 86 ? 20.525 -6.128 -31.112 1.00 95.25 86 LEU A CA 1
ATOM 707 C C . LEU A 1 86 ? 21.096 -4.794 -31.607 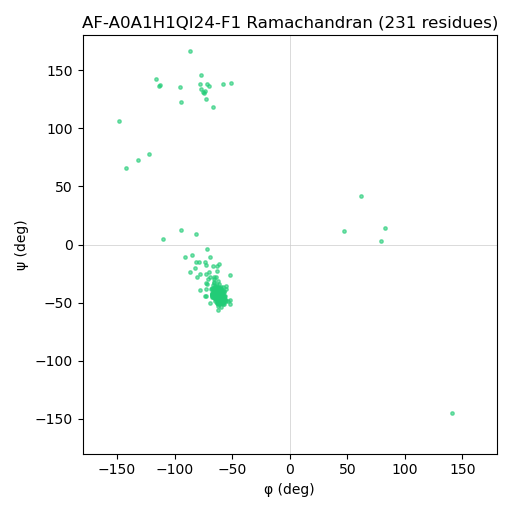1.00 95.25 86 LEU A C 1
ATOM 709 O O . LEU A 1 86 ? 22.223 -4.417 -31.271 1.00 95.25 86 LEU A O 1
ATOM 713 N N . THR A 1 87 ? 20.286 -4.062 -32.367 1.00 94.25 87 THR A N 1
ATOM 714 C CA . THR A 1 87 ? 20.573 -2.684 -32.760 1.00 94.25 87 THR A CA 1
ATOM 715 C C . THR A 1 87 ? 20.092 -1.694 -31.697 1.00 94.25 87 THR A C 1
ATOM 717 O O . THR A 1 87 ? 19.314 -2.022 -30.802 1.00 94.25 87 THR A O 1
ATOM 720 N N . VAL A 1 88 ? 20.539 -0.441 -31.807 1.00 89.94 88 VAL A N 1
ATOM 721 C CA . VAL A 1 88 ? 20.056 0.664 -30.961 1.00 89.94 88 VAL A CA 1
ATOM 722 C C . VAL A 1 88 ? 18.543 0.855 -31.109 1.00 89.94 88 VAL A C 1
ATOM 724 O O . VAL A 1 88 ? 17.857 1.079 -30.112 1.00 89.94 88 VAL A O 1
ATOM 727 N N . ASP A 1 89 ? 18.020 0.718 -32.329 1.00 87.81 89 ASP A N 1
ATOM 728 C CA . ASP A 1 89 ? 16.591 0.867 -32.608 1.00 87.81 89 ASP A CA 1
ATOM 729 C C . ASP A 1 89 ? 15.771 -0.268 -31.976 1.00 87.81 89 ASP A C 1
ATOM 731 O O . ASP A 1 89 ? 14.727 0.009 -31.388 1.00 87.81 89 ASP A O 1
ATOM 735 N N . ASP A 1 90 ? 16.273 -1.512 -31.985 1.00 92.56 90 ASP A N 1
ATOM 736 C CA . ASP A 1 90 ? 15.608 -2.642 -31.315 1.00 92.56 90 ASP A CA 1
ATOM 737 C C . ASP A 1 90 ? 15.443 -2.388 -29.810 1.00 92.56 90 ASP A C 1
ATOM 739 O O . ASP A 1 90 ? 14.381 -2.642 -29.237 1.00 92.56 90 ASP A O 1
ATOM 743 N N . VAL A 1 91 ? 16.486 -1.851 -29.166 1.00 93.50 91 VAL A N 1
ATOM 744 C CA . VAL A 1 91 ? 16.471 -1.526 -27.732 1.00 93.50 91 VAL A CA 1
ATOM 745 C C . VAL A 1 91 ? 15.497 -0.384 -27.442 1.00 93.50 91 VAL A C 1
ATOM 747 O O . VAL A 1 91 ? 14.699 -0.483 -26.510 1.00 93.50 91 VAL A O 1
ATOM 750 N N . ILE A 1 92 ? 15.506 0.681 -28.250 1.00 88.94 92 ILE A N 1
ATOM 751 C CA . ILE A 1 92 ? 14.570 1.808 -28.103 1.00 88.94 92 ILE A CA 1
ATOM 752 C C . ILE A 1 92 ? 13.122 1.342 -28.290 1.00 88.94 92 ILE A C 1
ATOM 754 O O . ILE A 1 92 ? 12.252 1.704 -27.496 1.00 88.94 92 ILE A O 1
ATOM 758 N N . ASP A 1 93 ? 12.848 0.526 -29.306 1.00 89.56 93 ASP A N 1
ATOM 759 C CA . ASP A 1 93 ? 11.517 -0.028 -29.552 1.00 89.56 93 ASP A CA 1
ATOM 760 C C . ASP A 1 93 ? 11.082 -0.991 -28.439 1.00 89.56 93 ASP A C 1
ATOM 762 O O . ASP A 1 93 ? 9.898 -1.044 -28.099 1.00 89.56 93 ASP A O 1
ATOM 766 N N . GLY A 1 94 ? 12.022 -1.727 -27.842 1.00 93.00 94 GLY A N 1
ATOM 767 C CA . GLY A 1 94 ? 11.803 -2.521 -26.635 1.00 93.00 94 GLY A CA 1
ATOM 768 C C . GLY A 1 94 ? 11.405 -1.658 -25.435 1.00 93.00 94 GLY A C 1
ATOM 769 O O . GLY A 1 94 ? 10.368 -1.908 -24.821 1.00 93.00 94 GLY A O 1
ATOM 770 N N . LEU A 1 95 ? 12.176 -0.605 -25.146 1.00 91.88 95 LEU A N 1
ATOM 771 C CA . LEU A 1 95 ? 11.904 0.348 -24.064 1.00 91.88 95 LEU A CA 1
ATOM 772 C C . LEU A 1 95 ? 10.545 1.038 -24.231 1.00 91.88 95 LEU A C 1
ATOM 774 O O . LEU A 1 95 ? 9.795 1.165 -23.269 1.00 91.88 95 LEU A O 1
ATOM 778 N N . ASN A 1 96 ? 10.180 1.418 -25.458 1.00 88.00 96 ASN A N 1
ATOM 779 C CA . ASN A 1 96 ? 8.888 2.043 -25.760 1.00 88.00 96 ASN A CA 1
ATOM 780 C C . ASN A 1 96 ? 7.680 1.129 -25.482 1.00 88.00 96 ASN A C 1
ATOM 782 O O . ASN A 1 96 ? 6.556 1.620 -25.376 1.00 88.00 96 ASN A O 1
ATOM 786 N N . LYS A 1 97 ? 7.890 -0.189 -25.371 1.00 91.88 97 LYS A N 1
ATOM 787 C CA . LYS A 1 97 ? 6.850 -1.170 -25.018 1.00 91.88 97 LYS A CA 1
ATOM 788 C C . LYS A 1 97 ? 6.751 -1.416 -23.510 1.00 91.88 97 LYS A C 1
ATOM 790 O O . LYS A 1 97 ? 5.793 -2.058 -23.076 1.00 91.88 97 LYS A O 1
ATOM 795 N N . VAL A 1 98 ? 7.708 -0.934 -22.715 1.00 94.00 98 VAL A N 1
ATOM 796 C CA . VAL A 1 98 ? 7.643 -1.006 -21.251 1.00 94.00 98 VAL A CA 1
ATOM 797 C C . VAL A 1 98 ? 6.595 -0.018 -20.748 1.00 94.00 98 VAL A C 1
ATOM 799 O O . VAL A 1 98 ? 6.503 1.115 -21.217 1.00 94.00 98 VAL A O 1
ATOM 802 N N . GLN A 1 99 ? 5.788 -0.424 -19.771 1.00 94.50 99 GLN A N 1
ATOM 803 C CA . GLN A 1 99 ? 4.799 0.464 -19.171 1.00 94.50 99 GLN A CA 1
ATOM 804 C C . GLN A 1 99 ? 5.483 1.601 -18.391 1.00 94.50 99 GLN A C 1
ATOM 806 O O . GLN A 1 99 ? 6.172 1.367 -17.397 1.00 94.50 99 GLN A O 1
ATOM 811 N N . PHE A 1 100 ? 5.242 2.847 -18.813 1.00 90.75 100 PHE A N 1
ATOM 812 C CA . PHE A 1 100 ? 5.846 4.045 -18.215 1.00 90.75 100 PHE A CA 1
ATOM 813 C C . PHE A 1 100 ? 5.183 4.470 -16.898 1.00 90.75 100 PHE A C 1
ATOM 815 O O . PHE A 1 100 ? 5.809 5.127 -16.067 1.00 90.75 100 PHE A O 1
ATOM 822 N N . VAL A 1 101 ? 3.914 4.122 -16.693 1.00 88.56 101 VAL A N 1
ATOM 823 C CA . VAL A 1 101 ? 3.149 4.578 -15.528 1.00 88.56 101 VAL A CA 1
ATOM 824 C C . VAL A 1 101 ? 3.215 3.537 -14.420 1.00 88.56 101 VAL A C 1
ATOM 826 O O . VAL A 1 101 ? 2.794 2.395 -14.613 1.00 88.56 101 VAL A O 1
ATOM 829 N N . SER A 1 102 ? 3.699 3.971 -13.258 1.00 90.81 102 SER A N 1
ATOM 830 C CA . SER A 1 102 ? 3.618 3.240 -11.994 1.00 90.81 102 SER A CA 1
ATOM 831 C C . SER A 1 102 ? 2.761 4.039 -11.002 1.00 90.81 102 SER A C 1
ATOM 833 O O . SER A 1 102 ? 2.817 5.273 -11.030 1.00 90.81 102 SER A O 1
ATOM 835 N N . PRO A 1 103 ? 1.934 3.388 -10.167 1.00 90.06 103 PRO A N 1
ATOM 836 C CA . PRO A 1 103 ? 1.030 4.097 -9.271 1.00 90.06 103 PRO A CA 1
ATOM 837 C C . PRO A 1 103 ? 1.778 4.807 -8.133 1.00 90.06 103 PRO A C 1
ATOM 839 O O . PRO A 1 103 ? 2.644 4.225 -7.477 1.00 90.06 103 PRO A O 1
ATOM 842 N N . TYR A 1 104 ? 1.381 6.051 -7.850 1.00 92.56 104 TYR A N 1
ATOM 843 C CA . TYR A 1 104 ? 1.688 6.701 -6.575 1.00 92.56 104 TYR A CA 1
ATOM 844 C C . TYR A 1 104 ? 0.834 6.069 -5.484 1.00 92.56 104 TYR A C 1
ATOM 846 O O . TYR A 1 104 ? -0.392 6.030 -5.602 1.00 92.56 104 TYR A O 1
ATOM 854 N N . LEU A 1 105 ? 1.471 5.587 -4.419 1.00 95.12 105 LEU A N 1
ATOM 855 C CA . LEU A 1 105 ? 0.737 4.965 -3.329 1.00 95.12 105 LEU A CA 1
ATOM 856 C C . LEU A 1 105 ? 0.086 6.017 -2.436 1.00 95.12 105 LEU A C 1
ATOM 858 O O . LEU A 1 105 ? 0.709 7.027 -2.100 1.00 95.12 105 LEU A O 1
ATOM 862 N N . SER A 1 106 ? -1.154 5.752 -2.031 1.00 93.62 106 SER A N 1
ATOM 863 C CA . SER A 1 106 ? -1.871 6.525 -1.022 1.00 93.62 106 SER A CA 1
ATOM 864 C C . SER A 1 106 ? -2.823 5.605 -0.265 1.00 93.62 106 SER A C 1
ATOM 866 O O . SER A 1 106 ? -3.845 5.182 -0.800 1.00 93.62 106 SER A O 1
ATOM 868 N N . PHE A 1 107 ? -2.473 5.285 0.980 1.00 94.06 107 PHE A N 1
ATOM 869 C CA . PHE A 1 107 ? -3.353 4.564 1.896 1.00 94.06 107 PHE A CA 1
ATOM 870 C C . PHE A 1 107 ? -4.092 5.563 2.771 1.00 94.06 107 PHE A C 1
ATOM 872 O O . PHE A 1 107 ? -3.493 6.510 3.281 1.00 94.06 107 PHE A O 1
ATOM 879 N N . ARG A 1 108 ? -5.396 5.353 2.938 1.00 89.25 108 ARG A N 1
ATOM 880 C CA . ARG A 1 108 ? -6.239 6.159 3.821 1.00 89.25 108 ARG A CA 1
ATOM 881 C C . ARG A 1 108 ? -6.705 5.303 4.982 1.00 89.25 108 ARG A C 1
ATOM 883 O O . ARG A 1 108 ? -7.090 4.155 4.780 1.00 89.25 108 ARG A O 1
ATOM 890 N N . PHE A 1 109 ? -6.676 5.880 6.180 1.00 95.38 109 PHE A N 1
ATOM 891 C CA . PHE A 1 109 ? -7.190 5.244 7.388 1.00 95.38 109 PHE A CA 1
ATOM 892 C C . PHE A 1 109 ? -7.874 6.289 8.282 1.00 95.38 109 PHE A C 1
ATOM 894 O O . PHE A 1 109 ? -7.404 6.613 9.375 1.00 95.38 109 PHE A O 1
ATOM 901 N N . ASN A 1 110 ? -8.984 6.842 7.788 1.00 95.06 110 ASN A N 1
ATOM 902 C CA . ASN A 1 110 ? -9.674 7.993 8.384 1.00 95.06 110 ASN A CA 1
ATOM 903 C C . ASN A 1 110 ? -10.144 7.714 9.821 1.00 95.06 110 ASN A C 1
ATOM 905 O O . ASN A 1 110 ? -10.098 8.589 10.690 1.00 95.06 110 ASN A O 1
ATOM 909 N N . THR A 1 111 ? -10.576 6.481 10.095 1.00 97.12 111 THR A N 1
ATOM 910 C CA . THR A 1 111 ? -11.019 6.087 11.436 1.00 97.12 111 THR A CA 1
ATOM 911 C C . THR A 1 111 ? -9.866 6.141 12.430 1.00 97.12 111 THR A C 1
ATOM 913 O O . THR A 1 111 ? -10.046 6.591 13.558 1.00 97.12 111 THR A O 1
ATOM 916 N N . MET A 1 112 ? -8.653 5.767 12.013 1.00 96.75 112 MET A N 1
ATOM 917 C CA . MET A 1 112 ? -7.470 5.849 12.868 1.00 96.75 112 MET A CA 1
ATOM 918 C C . MET A 1 112 ? -7.106 7.304 13.199 1.00 96.75 112 MET A C 1
ATOM 920 O O . MET A 1 112 ? -6.797 7.609 14.350 1.00 96.75 112 MET A O 1
ATOM 924 N N . GLU A 1 113 ? -7.208 8.217 12.230 1.00 95.12 113 GLU A N 1
ATOM 925 C CA . GLU A 1 113 ? -6.996 9.658 12.450 1.00 95.12 113 GLU A CA 1
ATOM 926 C C . GLU A 1 113 ? -8.032 10.240 13.425 1.00 95.12 113 GLU A C 1
ATOM 928 O O . GLU A 1 113 ? -7.703 11.026 14.319 1.00 95.12 113 GLU A O 1
ATOM 933 N N . THR A 1 114 ? -9.286 9.799 13.306 1.00 97.38 114 THR A N 1
ATOM 934 C CA . THR A 1 114 ? -10.372 10.184 14.217 1.00 97.38 114 THR A CA 1
ATOM 935 C C . THR A 1 114 ? -10.106 9.671 15.632 1.00 97.38 114 THR A C 1
ATOM 937 O O . THR A 1 114 ? -10.143 10.445 16.586 1.00 97.38 114 THR A O 1
ATOM 940 N N . LEU A 1 115 ? -9.757 8.390 15.784 1.00 97.50 115 LEU A N 1
ATOM 941 C CA . LEU A 1 115 ? -9.432 7.780 17.078 1.00 97.50 115 LEU A CA 1
ATOM 942 C C . LEU A 1 115 ? -8.247 8.475 17.770 1.00 97.50 115 LEU A C 1
ATOM 944 O O . LEU A 1 115 ? -8.256 8.646 18.989 1.00 97.50 115 LEU A O 1
ATOM 948 N N . GLN A 1 116 ? -7.228 8.887 17.009 1.00 95.31 116 GLN A N 1
ATOM 949 C CA . GLN A 1 116 ? -6.062 9.599 17.543 1.00 95.31 116 GLN A CA 1
ATOM 950 C C . GLN A 1 116 ? -6.386 11.041 17.942 1.00 95.31 116 GLN A C 1
ATOM 952 O O . GLN A 1 116 ? -5.973 11.476 19.014 1.00 95.31 116 GLN A O 1
ATOM 957 N N . SER A 1 117 ? -7.126 11.775 17.107 1.00 96.81 117 SER A N 1
ATOM 958 C CA . SER A 1 117 ? -7.445 13.189 17.356 1.00 96.81 117 SER A CA 1
ATOM 959 C C . SER A 1 117 ? -8.454 13.393 18.488 1.00 96.81 117 SER A C 1
ATOM 961 O O . SER A 1 117 ? -8.348 14.362 19.236 1.00 96.81 117 SER A O 1
ATOM 963 N N . THR A 1 118 ? -9.403 12.469 18.649 1.00 96.75 118 THR A N 1
ATOM 964 C CA . THR A 1 118 ? -10.406 12.496 19.730 1.00 96.75 118 THR A CA 1
ATOM 965 C C . THR A 1 118 ? -9.883 11.927 21.050 1.00 96.75 118 THR A C 1
ATOM 967 O O . THR A 1 118 ? -10.434 12.213 22.111 1.00 96.75 118 THR A O 1
ATOM 970 N N . GLY A 1 119 ? -8.818 11.118 21.008 1.00 96.25 119 GLY A N 1
ATOM 971 C CA . GLY A 1 119 ? -8.345 10.344 22.157 1.00 96.25 119 GLY A CA 1
ATOM 972 C C . GLY A 1 119 ? -9.154 9.068 22.420 1.00 96.25 119 GLY A C 1
ATOM 973 O O . GLY A 1 119 ? -8.842 8.340 23.367 1.00 96.25 119 GLY A O 1
ATOM 974 N N . ASP A 1 120 ? -10.139 8.752 21.575 1.00 97.00 120 ASP A N 1
ATOM 975 C CA . ASP A 1 120 ? -10.950 7.534 21.674 1.00 97.00 120 ASP A CA 1
ATOM 976 C C . ASP A 1 120 ? -10.156 6.268 21.346 1.00 97.00 120 ASP A C 1
ATOM 978 O O . ASP A 1 120 ? -10.574 5.163 21.672 1.00 97.00 120 ASP A O 1
ATOM 982 N N . ILE A 1 121 ? -8.943 6.383 20.806 1.00 96.56 121 ILE A N 1
ATOM 983 C CA . ILE A 1 121 ? -8.060 5.224 20.638 1.00 96.56 121 ILE A CA 1
ATOM 984 C C . ILE A 1 121 ? -7.878 4.419 21.942 1.00 96.56 121 ILE A C 1
ATOM 986 O O . ILE A 1 121 ? -7.653 3.213 21.892 1.00 96.56 121 ILE A O 1
ATOM 990 N N . LYS A 1 122 ? -8.026 5.052 23.117 1.00 96.06 122 LYS A N 1
ATOM 991 C CA . LYS A 1 122 ? -7.935 4.400 24.434 1.00 96.06 122 LYS A CA 1
ATOM 992 C C . LYS A 1 122 ? -9.021 3.348 24.693 1.00 96.06 122 LYS A C 1
ATOM 994 O O . LYS A 1 122 ? -8.746 2.418 25.446 1.00 96.06 122 LYS A O 1
ATOM 999 N N . ILE A 1 123 ? -10.202 3.486 24.077 1.00 95.88 123 ILE A N 1
ATOM 1000 C CA . ILE A 1 123 ? -11.331 2.557 24.263 1.00 95.88 123 ILE A CA 1
ATOM 1001 C C . ILE A 1 123 ? -11.184 1.292 23.405 1.00 95.88 123 ILE A C 1
ATOM 1003 O O . ILE A 1 123 ? -11.839 0.287 23.658 1.00 95.88 123 ILE A O 1
ATOM 1007 N N . ILE A 1 124 ? -10.284 1.311 22.414 1.00 97.19 124 ILE A N 1
ATOM 1008 C CA . ILE A 1 124 ? -9.924 0.120 21.642 1.00 97.19 124 ILE A CA 1
ATOM 1009 C C . ILE A 1 124 ? -9.056 -0.805 22.516 1.00 97.19 124 ILE A C 1
ATOM 1011 O O . ILE A 1 124 ? -8.063 -0.326 23.088 1.00 97.19 124 ILE A O 1
ATOM 1015 N N . PRO A 1 125 ? -9.354 -2.121 22.583 1.00 95.56 125 PRO A N 1
ATOM 1016 C CA . PRO A 1 125 ? -8.534 -3.098 23.294 1.00 95.56 125 PRO A CA 1
ATOM 1017 C C . PRO A 1 125 ? -7.062 -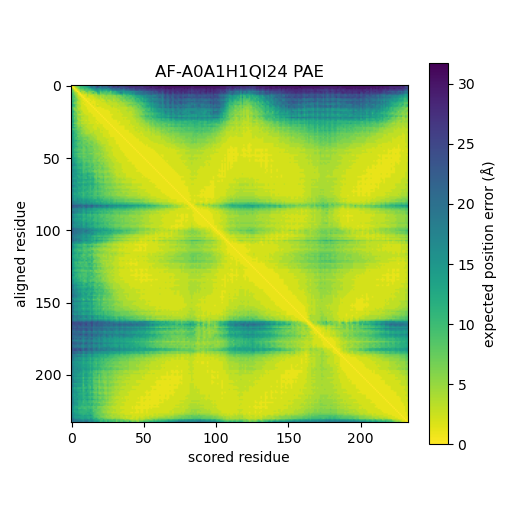3.021 22.897 1.00 95.56 125 PRO A C 1
ATOM 1019 O O . PRO A 1 125 ? -6.728 -2.859 21.724 1.00 95.56 125 PRO A O 1
ATOM 1022 N N . GLU A 1 126 ? -6.164 -3.146 23.874 1.00 95.88 126 GLU A N 1
ATOM 1023 C CA . GLU A 1 126 ? -4.734 -2.881 23.681 1.00 95.88 126 GLU A CA 1
ATOM 1024 C C . GLU A 1 126 ? -4.102 -3.720 22.560 1.00 95.88 126 GLU A C 1
ATOM 1026 O O . GLU A 1 126 ? -3.327 -3.199 21.755 1.00 95.88 126 GLU A O 1
ATOM 1031 N N . ASN A 1 127 ? -4.470 -4.999 22.461 1.00 95.19 127 ASN A N 1
ATOM 1032 C CA . ASN A 1 127 ? -3.980 -5.904 21.420 1.00 95.19 127 ASN A CA 1
ATOM 1033 C C . ASN A 1 127 ? -4.329 -5.408 20.001 1.00 95.19 127 ASN A C 1
ATOM 1035 O O . ASN A 1 127 ? -3.465 -5.384 19.121 1.00 95.19 127 ASN A O 1
ATOM 1039 N N . LEU A 1 128 ? -5.578 -4.999 19.784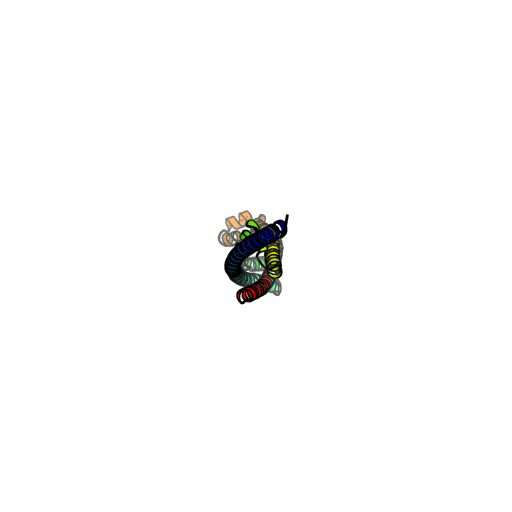 1.00 97.06 128 LEU A N 1
ATOM 1040 C CA . LEU A 1 128 ? -6.103 -4.515 18.517 1.00 97.06 128 LEU A CA 1
ATOM 1041 C C . LEU A 1 128 ? -5.577 -3.110 18.230 1.00 97.06 128 LEU A C 1
ATOM 1043 O O . LEU A 1 128 ? -5.076 -2.852 17.139 1.00 97.06 128 LEU A O 1
ATOM 1047 N N . ARG A 1 129 ? -5.586 -2.232 19.235 1.00 97.56 129 ARG A N 1
ATOM 1048 C CA . ARG A 1 129 ? -5.022 -0.883 19.171 1.00 97.56 129 ARG A CA 1
ATOM 1049 C C . ARG A 1 129 ? -3.579 -0.899 18.676 1.00 97.56 129 ARG A C 1
ATOM 1051 O O . ARG A 1 129 ? -3.253 -0.194 17.724 1.00 97.56 129 ARG A O 1
ATOM 1058 N N . ASN A 1 130 ? -2.724 -1.729 19.272 1.00 97.00 130 ASN A N 1
ATOM 1059 C CA . ASN A 1 130 ? -1.312 -1.811 18.893 1.00 97.00 130 ASN A CA 1
ATOM 1060 C C . ASN A 1 130 ? -1.131 -2.339 17.461 1.00 97.00 130 ASN A C 1
ATOM 1062 O O . ASN A 1 130 ? -0.255 -1.860 16.737 1.00 97.00 130 ASN A O 1
ATOM 1066 N N . LYS A 1 131 ? -1.977 -3.281 17.020 1.00 97.50 131 LYS A N 1
ATOM 1067 C CA . LYS A 1 131 ? -1.980 -3.776 15.633 1.00 97.50 131 LYS A CA 1
ATOM 1068 C C . LYS A 1 131 ? -2.405 -2.701 14.637 1.00 97.50 131 LYS A C 1
ATOM 1070 O O . LYS A 1 131 ? -1.719 -2.531 13.637 1.00 97.50 131 LYS A O 1
ATOM 1075 N N . LEU A 1 132 ? -3.464 -1.946 14.929 1.00 98.06 132 LEU A N 1
ATOM 1076 C CA . LEU A 1 132 ? -3.941 -0.847 14.082 1.00 98.06 132 LEU A CA 1
ATOM 1077 C C . LEU A 1 132 ? -2.888 0.259 13.940 1.00 98.06 132 LEU A C 1
ATOM 1079 O O . LEU A 1 132 ? -2.590 0.684 12.825 1.00 98.06 132 LEU A O 1
ATOM 1083 N N . ILE A 1 133 ? -2.269 0.667 15.056 1.00 97.50 133 ILE A N 1
ATOM 1084 C CA . ILE A 1 133 ? -1.173 1.649 15.061 1.00 97.50 133 ILE A CA 1
ATOM 1085 C C . ILE A 1 133 ? -0.013 1.145 14.202 1.00 97.50 133 ILE A C 1
ATOM 1087 O O . ILE A 1 133 ? 0.455 1.852 13.314 1.00 97.50 133 ILE A O 1
ATOM 1091 N N . THR A 1 134 ? 0.423 -0.095 14.435 1.00 97.44 134 THR A N 1
ATOM 1092 C CA . THR A 1 134 ? 1.550 -0.690 13.708 1.00 97.44 134 THR A CA 1
ATOM 1093 C C . THR A 1 134 ? 1.266 -0.793 12.212 1.00 97.44 134 THR A C 1
ATOM 1095 O O . THR A 1 134 ? 2.131 -0.465 11.401 1.00 97.44 134 THR A O 1
ATOM 1098 N N . HIS A 1 135 ? 0.063 -1.230 11.841 1.00 97.69 135 HIS A N 1
ATOM 1099 C CA . HIS A 1 135 ? -0.371 -1.335 10.453 1.00 97.69 135 HIS A CA 1
ATOM 1100 C C . HIS A 1 135 ? -0.326 0.030 9.758 1.00 97.69 135 HIS A C 1
ATOM 1102 O O . HIS A 1 135 ? 0.333 0.172 8.727 1.00 97.69 135 HIS A O 1
ATOM 1108 N N . LYS A 1 136 ? -0.925 1.060 10.375 1.00 97.25 136 LYS A N 1
ATOM 1109 C CA . LYS A 1 136 ? -0.884 2.431 9.853 1.00 97.25 136 LYS A CA 1
ATOM 1110 C C . LYS A 1 136 ? 0.552 2.934 9.688 1.00 97.25 136 LYS A C 1
ATOM 1112 O O . LYS A 1 136 ? 0.911 3.386 8.606 1.00 97.25 136 LYS A O 1
ATOM 1117 N N . SER A 1 137 ? 1.388 2.824 10.722 1.00 96.62 137 SER A N 1
ATOM 1118 C CA . SER A 1 137 ? 2.766 3.327 10.671 1.00 96.62 137 SER A CA 1
ATOM 1119 C C . SER A 1 137 ? 3.601 2.654 9.581 1.00 96.62 137 SER A C 1
ATOM 1121 O O . SER A 1 137 ? 4.341 3.336 8.875 1.00 96.62 137 SER A O 1
ATOM 1123 N N . LYS A 1 138 ? 3.452 1.335 9.392 1.00 96.00 138 LYS A N 1
ATOM 1124 C CA . LYS A 1 138 ? 4.131 0.609 8.308 1.00 96.00 138 LYS A CA 1
ATOM 1125 C C . LYS A 1 138 ? 3.685 1.089 6.928 1.00 96.00 138 LYS A C 1
ATOM 1127 O O . LYS A 1 138 ? 4.524 1.204 6.036 1.00 96.00 138 LYS A O 1
ATOM 1132 N N . LEU A 1 139 ? 2.386 1.333 6.734 1.00 96.88 139 LEU A N 1
ATOM 1133 C CA . LEU A 1 139 ? 1.858 1.839 5.465 1.00 96.88 139 LEU A CA 1
ATOM 1134 C C . LEU A 1 139 ? 2.349 3.260 5.174 1.00 96.88 139 LEU A C 1
ATOM 1136 O O . LEU A 1 139 ? 2.745 3.536 4.040 1.00 96.88 139 LEU A O 1
ATOM 1140 N N . ASP A 1 140 ? 2.378 4.131 6.183 1.00 96.00 140 ASP A N 1
ATOM 1141 C CA . ASP A 1 140 ? 2.874 5.504 6.055 1.00 96.00 1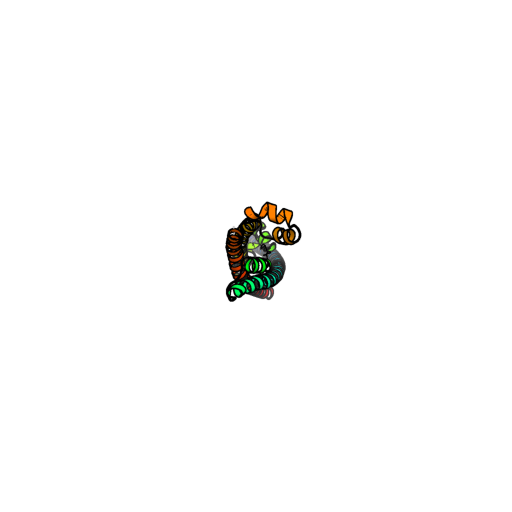40 ASP A CA 1
ATOM 1142 C C . ASP A 1 140 ? 4.362 5.515 5.652 1.00 96.00 140 ASP A C 1
ATOM 1144 O O . ASP A 1 140 ? 4.734 6.129 4.649 1.00 96.00 140 ASP A O 1
ATOM 1148 N N . GLU A 1 141 ? 5.211 4.776 6.378 1.00 96.31 141 GLU A N 1
ATOM 1149 C CA . GLU A 1 141 ? 6.648 4.664 6.086 1.00 96.31 141 GLU A CA 1
ATOM 1150 C C . GLU A 1 141 ? 6.892 4.110 4.678 1.00 96.31 141 GLU A C 1
ATOM 1152 O O . GLU A 1 141 ? 7.660 4.662 3.884 1.00 96.31 141 GLU A O 1
ATOM 1157 N N . TRP A 1 142 ? 6.205 3.021 4.339 1.00 96.38 142 TRP A N 1
ATOM 1158 C CA . TRP A 1 142 ? 6.373 2.386 3.043 1.00 96.38 142 TRP A CA 1
ATOM 1159 C C . TRP A 1 142 ? 5.899 3.275 1.889 1.00 96.38 142 TRP A C 1
ATOM 1161 O O . TRP A 1 142 ? 6.561 3.315 0.850 1.00 96.38 142 TRP A O 1
ATOM 1171 N N . THR A 1 143 ? 4.815 4.033 2.072 1.00 96.62 143 THR A N 1
ATOM 1172 C CA . THR A 1 143 ? 4.323 4.992 1.072 1.00 96.62 143 THR A CA 1
ATOM 1173 C C . THR A 1 143 ? 5.376 6.052 0.757 1.00 96.62 143 THR A C 1
ATOM 1175 O O . THR A 1 143 ? 5.617 6.348 -0.416 1.00 96.62 143 THR A O 1
ATOM 1178 N N . ILE A 1 144 ? 6.055 6.578 1.782 1.00 96.62 144 ILE A N 1
ATOM 1179 C CA . ILE A 1 144 ? 7.142 7.552 1.616 1.00 96.62 144 ILE A CA 1
ATOM 1180 C C . ILE A 1 144 ? 8.279 6.949 0.784 1.00 96.62 144 ILE A C 1
ATOM 1182 O O . ILE A 1 144 ? 8.709 7.553 -0.200 1.00 96.62 144 ILE A O 1
ATOM 1186 N N . ILE A 1 145 ? 8.735 5.744 1.138 1.00 95.56 145 ILE A N 1
ATOM 1187 C CA . ILE A 1 145 ? 9.839 5.068 0.441 1.00 95.56 145 ILE A CA 1
ATOM 1188 C C . ILE A 1 145 ? 9.466 4.772 -1.017 1.00 95.56 145 ILE A C 1
ATOM 1190 O O . ILE A 1 145 ? 10.227 5.096 -1.930 1.00 95.56 145 ILE A O 1
ATOM 1194 N N . ASN A 1 146 ? 8.287 4.190 -1.256 1.00 96.88 146 ASN A N 1
ATOM 1195 C CA . ASN A 1 146 ? 7.822 3.857 -2.602 1.00 96.88 146 ASN A CA 1
ATOM 1196 C C . ASN A 1 146 ? 7.732 5.106 -3.487 1.00 96.88 146 ASN A C 1
ATOM 1198 O O . ASN A 1 146 ? 8.253 5.119 -4.602 1.00 96.88 146 ASN A O 1
ATOM 1202 N N . ASN A 1 147 ? 7.096 6.167 -2.990 1.00 96.88 147 ASN A N 1
ATOM 1203 C CA . ASN A 1 147 ? 6.898 7.387 -3.767 1.00 96.88 147 ASN A CA 1
ATOM 1204 C C . ASN A 1 147 ? 8.221 8.150 -3.968 1.00 96.88 147 ASN A C 1
ATOM 1206 O O . ASN A 1 147 ? 8.421 8.771 -5.011 1.00 96.88 147 ASN A O 1
ATOM 1210 N N . GLY A 1 148 ? 9.164 8.046 -3.024 1.00 97.50 148 GLY A N 1
ATOM 1211 C CA . GLY A 1 148 ? 10.537 8.524 -3.194 1.00 97.50 148 GLY A CA 1
ATOM 1212 C C . GLY A 1 148 ? 11.263 7.822 -4.344 1.00 97.50 148 GLY A C 1
ATOM 1213 O O . GLY A 1 148 ? 11.827 8.487 -5.214 1.00 97.50 148 GLY A O 1
ATOM 1214 N N . ASN A 1 149 ? 11.180 6.492 -4.415 1.00 96.75 149 ASN A N 1
ATOM 1215 C CA . ASN A 1 149 ? 11.737 5.729 -5.534 1.00 96.75 149 ASN A CA 1
ATOM 1216 C C . ASN A 1 149 ? 11.066 6.082 -6.866 1.00 96.75 149 ASN A C 1
ATOM 1218 O O . ASN A 1 149 ? 11.740 6.176 -7.893 1.00 96.75 149 ASN A O 1
ATOM 1222 N N . LEU A 1 150 ? 9.753 6.321 -6.851 1.00 96.19 150 LEU A N 1
ATOM 1223 C CA . LEU A 1 150 ? 9.022 6.739 -8.041 1.00 96.19 150 LEU A CA 1
ATOM 1224 C C . LEU A 1 150 ? 9.521 8.093 -8.564 1.00 96.19 150 LEU A C 1
ATOM 1226 O O . LEU A 1 150 ? 9.719 8.249 -9.766 1.00 96.19 150 LEU A O 1
ATOM 1230 N N . ASN A 1 151 ? 9.829 9.042 -7.678 1.00 96.50 151 ASN A N 1
ATOM 1231 C CA . ASN A 1 151 ? 10.433 10.315 -8.076 1.00 96.50 151 ASN A CA 1
ATOM 1232 C C . ASN A 1 151 ? 11.829 10.127 -8.700 1.00 96.50 151 ASN A C 1
ATOM 1234 O O . ASN A 1 151 ? 12.161 10.797 -9.678 1.00 96.50 151 ASN A O 1
ATOM 1238 N N . ILE A 1 152 ? 12.641 9.196 -8.185 1.00 96.69 152 ILE A N 1
ATOM 1239 C CA . ILE A 1 152 ? 13.946 8.852 -8.782 1.00 96.69 152 ILE A CA 1
ATOM 1240 C C . ILE A 1 152 ? 13.756 8.300 -10.200 1.00 96.69 152 ILE A C 1
ATOM 1242 O O . ILE A 1 152 ? 14.443 8.736 -11.125 1.00 96.69 152 ILE A O 1
ATOM 1246 N N . TYR A 1 153 ? 12.796 7.391 -10.382 1.00 96.62 153 TYR A N 1
ATOM 1247 C CA . TYR A 1 153 ? 12.424 6.871 -11.696 1.00 96.62 153 TYR A CA 1
ATOM 1248 C C . TYR A 1 153 ? 12.009 7.986 -12.663 1.00 96.62 153 TYR A C 1
ATOM 1250 O O . TYR A 1 153 ? 12.536 8.059 -13.773 1.00 96.62 153 TYR A O 1
ATOM 1258 N N . LEU A 1 154 ? 11.113 8.884 -12.242 1.00 94.69 154 LEU A N 1
ATOM 1259 C CA . LEU A 1 154 ? 10.636 9.982 -13.087 1.00 94.69 154 LEU A CA 1
ATOM 1260 C C . LEU A 1 154 ? 11.768 10.932 -13.492 1.00 94.69 154 LEU A C 1
ATOM 1262 O O . LEU A 1 154 ? 11.827 11.354 -14.644 1.00 94.69 154 LEU A O 1
ATOM 1266 N N . ASN A 1 155 ? 12.713 11.207 -12.591 1.00 95.12 155 ASN A N 1
ATOM 1267 C CA . ASN A 1 155 ? 13.909 11.985 -12.917 1.00 95.12 155 ASN A CA 1
ATOM 1268 C C . ASN A 1 155 ? 14.804 11.271 -13.945 1.00 95.12 155 ASN A C 1
ATOM 1270 O O . ASN A 1 155 ? 15.397 11.916 -14.808 1.00 95.12 155 ASN A O 1
ATOM 1274 N N . GLY A 1 156 ? 14.910 9.943 -13.871 1.00 93.50 156 GLY A N 1
ATOM 1275 C CA . GLY A 1 156 ? 15.616 9.143 -14.872 1.00 93.50 156 GLY A CA 1
ATOM 1276 C C . GLY A 1 156 ? 14.924 9.164 -16.240 1.00 93.50 156 GLY A C 1
ATOM 1277 O O . GLY A 1 156 ? 15.588 9.344 -17.261 1.00 93.50 156 GLY A O 1
ATOM 1278 N N . LEU A 1 157 ? 13.591 9.074 -16.268 1.00 91.19 157 LEU A N 1
ATOM 1279 C CA . LEU A 1 157 ? 12.810 9.228 -17.499 1.00 91.19 157 LEU A CA 1
ATOM 1280 C C . LEU A 1 157 ? 12.921 10.626 -18.108 1.00 91.19 157 LEU A C 1
ATOM 1282 O O . LEU A 1 157 ? 12.992 10.752 -19.330 1.00 91.19 157 LEU A O 1
ATOM 1286 N N . LEU A 1 158 ? 12.955 11.670 -17.278 1.00 91.62 158 LEU A N 1
ATOM 1287 C CA . LEU A 1 158 ? 13.177 13.031 -17.753 1.00 91.62 158 LEU A CA 1
ATOM 1288 C C . LEU A 1 158 ? 14.515 13.111 -18.497 1.00 91.62 158 LEU A C 1
ATOM 1290 O O . LEU A 1 158 ? 14.539 13.513 -19.658 1.00 91.62 158 LEU A O 1
ATOM 1294 N N . LYS A 1 159 ? 15.595 12.602 -17.890 1.00 91.38 159 LYS A N 1
ATOM 1295 C CA . LYS A 1 159 ? 16.917 12.528 -18.531 1.00 91.38 159 LYS A CA 1
ATOM 1296 C C . LYS A 1 159 ? 16.890 11.727 -19.828 1.00 91.38 159 LYS A C 1
ATOM 1298 O O . LYS A 1 159 ? 17.505 12.151 -20.795 1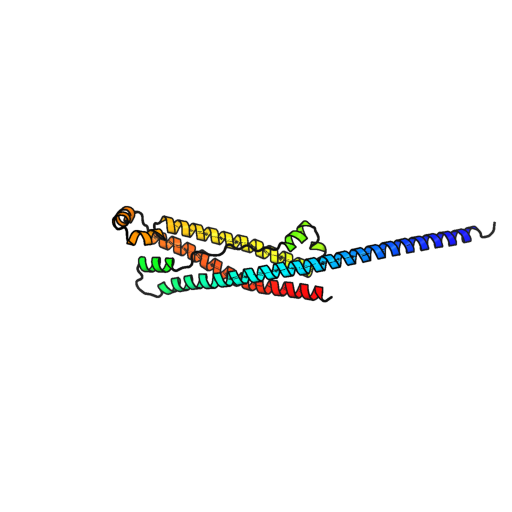.00 91.38 159 LYS A O 1
ATOM 1303 N N . TYR A 1 160 ? 16.174 10.602 -19.874 1.00 88.31 160 TYR A N 1
ATOM 1304 C CA . TYR A 1 160 ? 15.971 9.843 -21.113 1.00 88.31 160 TYR A CA 1
ATOM 1305 C C . TYR A 1 160 ? 15.340 10.712 -22.213 1.00 88.31 160 TYR A C 1
ATOM 1307 O O . TYR A 1 160 ? 15.864 10.771 -23.326 1.00 88.31 160 TYR A O 1
ATOM 1315 N N . SER A 1 161 ? 14.274 11.447 -21.881 1.00 85.25 161 SER A N 1
ATOM 1316 C CA . SER A 1 161 ? 13.568 12.310 -22.834 1.00 85.25 161 SER A CA 1
ATOM 1317 C C . SER A 1 161 ? 14.396 13.510 -23.315 1.00 85.25 161 SER A C 1
ATOM 1319 O O . SER A 1 161 ? 14.341 13.864 -24.493 1.00 85.25 161 SER A O 1
ATOM 1321 N N . GLU A 1 162 ? 15.232 14.087 -22.445 1.00 88.06 162 GLU A N 1
ATOM 1322 C CA . GLU A 1 162 ? 16.132 15.205 -22.766 1.00 88.06 162 GLU A CA 1
ATOM 1323 C C . GLU A 1 162 ? 17.195 14.839 -23.814 1.00 88.06 162 GLU A C 1
ATOM 1325 O O . GLU A 1 162 ? 17.706 15.715 -24.506 1.00 88.06 162 GLU A O 1
ATOM 1330 N N . LYS A 1 163 ? 17.518 13.548 -23.978 1.00 88.31 163 LYS A N 1
ATOM 1331 C CA . LYS A 1 163 ? 18.473 13.061 -24.993 1.00 88.31 163 LYS A CA 1
ATOM 1332 C C . LYS A 1 163 ? 17.863 12.902 -26.390 1.00 88.31 163 LYS A C 1
ATOM 1334 O O . LYS A 1 163 ? 18.511 12.343 -27.277 1.00 88.31 163 LYS A O 1
ATOM 1339 N N . GLY A 1 164 ? 16.632 13.376 -26.591 1.00 75.12 164 GLY A N 1
ATOM 1340 C CA . GLY A 1 164 ? 15.956 13.385 -27.889 1.00 75.12 164 GLY A CA 1
ATOM 1341 C C . GLY A 1 164 ? 15.282 12.063 -28.265 1.00 75.12 164 GLY A C 1
ATOM 1342 O O . GLY A 1 164 ? 14.913 11.880 -29.425 1.00 75.12 164 GLY A O 1
ATOM 1343 N N . ILE A 1 165 ? 15.105 11.144 -27.307 1.00 74.25 165 ILE A N 1
ATOM 1344 C CA . ILE A 1 165 ? 14.441 9.849 -27.513 1.00 74.25 165 ILE A CA 1
ATOM 1345 C C . ILE A 1 165 ? 13.132 9.794 -26.717 1.00 74.25 165 ILE A C 1
ATOM 1347 O O . ILE A 1 165 ? 13.067 10.240 -25.578 1.00 74.25 165 ILE A O 1
ATOM 1351 N N . GLY A 1 166 ? 12.066 9.280 -27.339 1.00 72.62 166 GLY A N 1
ATOM 1352 C CA . GLY A 1 166 ? 10.736 9.152 -26.739 1.00 72.62 166 GLY A CA 1
ATOM 1353 C C . GLY A 1 166 ? 9.630 9.473 -27.746 1.00 72.62 166 GLY A C 1
ATOM 1354 O O . GLY A 1 166 ? 9.774 9.240 -28.942 1.00 72.62 166 GLY A O 1
ATOM 1355 N N . SER A 1 167 ? 8.529 10.086 -27.306 1.00 70.44 167 SER A N 1
ATOM 1356 C CA . SER A 1 167 ? 7.404 10.451 -28.194 1.00 70.44 167 SER A CA 1
ATOM 1357 C C . SER A 1 167 ? 7.773 11.442 -29.308 1.00 70.44 167 SER A C 1
ATOM 1359 O O . SER A 1 167 ? 7.030 11.623 -30.274 1.00 70.44 167 SER A O 1
ATOM 1361 N N . PHE A 1 168 ? 8.907 12.132 -29.185 1.00 76.69 168 PHE A N 1
ATOM 1362 C CA . PHE A 1 168 ? 9.410 12.994 -30.245 1.00 76.69 168 PHE A CA 1
ATOM 1363 C C . PHE A 1 168 ? 10.081 12.199 -31.369 1.00 76.69 168 PHE A C 1
ATOM 1365 O O . PHE A 1 168 ? 9.832 12.505 -32.532 1.00 76.69 168 PHE A O 1
ATOM 1372 N N . SER A 1 169 ? 10.834 11.135 -31.064 1.00 72.81 169 SER A N 1
ATOM 1373 C CA . SER A 1 169 ? 11.558 10.367 -32.087 1.00 72.81 169 SER A CA 1
ATOM 1374 C C . SER A 1 169 ? 10.624 9.641 -33.059 1.00 72.81 169 SER A C 1
ATOM 1376 O O . SER A 1 169 ? 10.925 9.559 -34.250 1.00 72.81 169 SER A O 1
ATOM 1378 N N . SER A 1 170 ? 9.449 9.198 -32.603 1.00 73.81 170 SER A N 1
ATOM 1379 C CA . SER A 1 170 ? 8.417 8.632 -33.484 1.00 73.81 170 SER A CA 1
ATOM 1380 C C . SER A 1 170 ? 7.852 9.659 -34.473 1.00 73.81 170 SER A C 1
ATOM 1382 O O . SER A 1 170 ? 7.631 9.322 -35.634 1.00 73.81 170 SER A O 1
ATOM 1384 N N . ARG A 1 171 ? 7.688 10.923 -34.058 1.00 81.94 171 ARG A N 1
ATOM 1385 C CA . ARG A 1 171 ? 7.213 12.024 -34.920 1.00 81.94 171 ARG A CA 1
ATOM 1386 C C . ARG A 1 171 ? 8.239 12.450 -35.973 1.00 81.94 171 ARG A C 1
ATOM 1388 O O . ARG A 1 171 ? 7.851 12.971 -37.012 1.00 81.94 171 ARG A O 1
ATOM 1395 N N . LEU A 1 172 ? 9.529 12.201 -35.738 1.00 81.94 172 LEU A N 1
ATOM 1396 C CA . LEU A 1 172 ? 10.602 12.517 -36.689 1.00 81.94 172 LEU A CA 1
ATOM 1397 C C . LEU A 1 172 ? 10.655 11.579 -37.900 1.00 81.94 172 LEU A C 1
ATOM 1399 O O . LEU A 1 172 ? 11.326 11.906 -38.877 1.00 81.94 172 LEU A O 1
ATOM 1403 N N . ARG A 1 173 ? 9.979 10.419 -37.852 1.00 78.44 173 ARG A N 1
ATOM 1404 C CA . ARG A 1 173 ? 9.987 9.434 -38.950 1.00 78.44 173 ARG A CA 1
ATOM 1405 C C . ARG A 1 173 ? 9.505 10.045 -40.268 1.00 78.44 173 ARG A C 1
ATOM 1407 O O . ARG A 1 173 ? 10.140 9.836 -41.292 1.00 78.44 173 ARG A O 1
ATOM 1414 N N . GLU A 1 174 ? 8.474 10.881 -40.194 1.00 86.12 174 GLU A N 1
ATOM 1415 C CA . GLU A 1 174 ? 7.864 11.557 -41.346 1.00 86.12 174 GLU A CA 1
ATOM 1416 C C . GLU A 1 174 ? 8.426 12.973 -41.587 1.00 86.12 174 GLU A C 1
ATOM 1418 O O . GLU A 1 174 ? 7.829 13.762 -42.313 1.00 86.12 174 GLU A O 1
ATOM 1423 N N . GLN A 1 175 ? 9.536 13.348 -40.937 1.00 91.50 175 GLN A N 1
ATOM 1424 C CA . GLN A 1 175 ? 10.070 14.720 -40.943 1.00 91.50 175 GLN A CA 1
ATOM 1425 C C . GLN A 1 175 ? 11.579 14.724 -41.256 1.00 91.50 175 GLN A C 1
ATOM 1427 O O . GLN A 1 175 ? 12.397 14.946 -40.357 1.00 91.50 175 GLN A O 1
ATOM 1432 N N . PRO A 1 176 ? 11.987 14.467 -42.514 1.00 90.25 176 PRO A N 1
ATOM 1433 C CA . PRO A 1 176 ? 13.389 14.238 -42.873 1.00 90.25 176 PRO A CA 1
ATOM 1434 C C . PRO A 1 176 ? 14.291 15.460 -42.644 1.00 90.25 176 PRO A C 1
ATOM 1436 O O . PRO A 1 176 ? 15.397 15.305 -42.121 1.00 90.25 176 PRO A O 1
ATOM 1439 N N . ASP A 1 177 ? 13.817 16.668 -42.958 1.00 94.06 177 ASP A N 1
ATOM 1440 C CA . ASP A 1 177 ? 14.594 17.900 -42.761 1.00 94.06 177 ASP A CA 1
ATOM 1441 C C . ASP A 1 177 ? 14.805 18.202 -41.275 1.00 94.06 177 ASP A C 1
ATOM 1443 O O . ASP A 1 177 ? 15.920 18.508 -40.847 1.00 94.06 177 ASP A O 1
ATOM 1447 N N . LEU A 1 178 ? 13.755 18.035 -40.463 1.00 89.38 178 LEU A N 1
ATOM 1448 C CA . LEU A 1 178 ? 13.841 18.206 -39.014 1.00 89.38 178 LEU A CA 1
ATOM 1449 C C . LEU A 1 178 ? 14.756 17.150 -38.390 1.00 89.38 178 LEU A C 1
ATOM 1451 O O . LEU A 1 178 ? 15.617 17.495 -37.585 1.00 89.38 178 LEU A O 1
ATOM 1455 N N . LYS A 1 179 ? 14.621 15.879 -38.796 1.00 87.94 179 LYS A N 1
ATOM 1456 C CA . LYS A 1 179 ? 15.494 14.786 -38.347 1.00 87.94 179 LYS A CA 1
ATOM 1457 C C . LYS A 1 179 ? 16.956 15.108 -38.644 1.00 87.94 179 LYS A C 1
ATOM 1459 O O . LYS A 1 179 ? 17.793 14.981 -37.752 1.00 87.94 179 LYS A O 1
ATOM 1464 N N . LYS A 1 180 ? 17.261 15.579 -39.859 1.00 89.25 180 LYS A N 1
ATOM 1465 C CA . LYS A 1 180 ? 18.612 16.005 -40.251 1.00 89.25 180 LYS A CA 1
ATOM 1466 C C . LYS A 1 180 ? 19.119 17.162 -39.383 1.00 89.25 180 LYS A C 1
ATOM 1468 O O . LYS A 1 180 ? 20.265 17.112 -38.946 1.00 89.25 180 LYS A O 1
ATOM 1473 N N . ALA A 1 181 ? 18.278 18.158 -39.098 1.00 90.38 181 ALA A N 1
ATOM 1474 C CA . ALA A 1 181 ? 18.650 19.338 -38.312 1.00 90.38 181 ALA A CA 1
ATOM 1475 C C . ALA A 1 181 ? 19.071 19.012 -36.869 1.00 90.38 181 ALA A C 1
ATOM 1477 O O . ALA A 1 181 ? 19.932 19.692 -36.321 1.00 90.38 181 ALA A O 1
ATOM 1478 N N . ILE A 1 182 ? 18.501 17.965 -36.267 1.00 87.06 182 ILE A N 1
ATOM 1479 C CA . ILE A 1 182 ? 18.748 17.607 -34.860 1.00 87.06 182 ILE A CA 1
ATOM 1480 C C . ILE A 1 182 ? 19.552 16.316 -34.686 1.00 87.06 182 ILE A C 1
ATOM 1482 O O . ILE A 1 182 ? 19.729 15.859 -33.562 1.00 87.06 182 ILE A O 1
ATOM 1486 N N . THR A 1 183 ? 20.037 15.701 -35.771 1.00 84.56 183 THR A N 1
ATOM 1487 C CA . THR A 1 183 ? 20.711 14.387 -35.710 1.00 84.56 183 THR A CA 1
ATOM 1488 C C . THR A 1 183 ? 21.885 14.384 -34.724 1.00 84.56 183 THR A C 1
ATOM 1490 O O . THR A 1 183 ? 22.055 13.414 -33.994 1.00 84.56 183 THR A O 1
ATOM 1493 N N . ASN A 1 184 ? 22.647 15.480 -34.652 1.00 85.94 184 ASN A N 1
ATOM 1494 C CA . ASN A 1 184 ? 23.794 15.609 -33.745 1.00 85.94 184 ASN A CA 1
ATOM 1495 C C . ASN A 1 184 ? 23.402 15.933 -32.290 1.00 85.94 184 ASN A C 1
ATOM 1497 O O . ASN A 1 184 ? 24.233 15.797 -31.395 1.00 85.94 184 ASN A O 1
ATOM 1501 N N . GLU A 1 185 ? 22.157 16.352 -32.052 1.00 87.06 185 GLU A N 1
ATOM 1502 C CA . GLU A 1 185 ? 21.627 16.657 -30.716 1.00 87.06 185 GLU A CA 1
ATOM 1503 C C . GLU A 1 185 ? 21.057 15.409 -30.026 1.00 87.06 185 GLU A C 1
ATOM 1505 O O . GLU A 1 185 ? 20.989 15.340 -28.798 1.00 87.06 185 GLU A O 1
ATOM 1510 N N . ILE A 1 186 ? 20.660 14.397 -30.806 1.00 86.19 186 ILE A N 1
ATOM 1511 C CA . ILE A 1 186 ? 20.165 13.126 -30.275 1.00 86.19 186 ILE A CA 1
ATOM 1512 C C . ILE A 1 186 ? 21.351 12.313 -29.754 1.00 86.19 186 ILE A C 1
ATOM 1514 O O . ILE A 1 186 ? 22.338 12.098 -30.457 1.00 86.19 186 ILE A O 1
ATOM 1518 N N . LYS A 1 187 ? 21.233 11.797 -28.525 1.00 90.75 187 LYS A N 1
ATOM 1519 C CA . LYS A 1 187 ? 22.281 11.000 -27.866 1.00 90.75 187 LYS A CA 1
ATOM 1520 C C . LYS A 1 187 ? 21.754 9.616 -27.473 1.00 90.75 187 LYS A C 1
ATOM 1522 O O . LYS A 1 187 ? 21.451 9.396 -26.299 1.00 90.75 187 LYS A O 1
ATOM 1527 N N . PRO A 1 188 ? 21.636 8.661 -28.420 1.00 88.31 188 PRO A N 1
ATOM 1528 C CA . PRO A 1 188 ? 20.873 7.439 -28.187 1.00 88.31 188 PRO A CA 1
ATOM 1529 C C . PRO A 1 188 ? 21.411 6.538 -27.089 1.00 88.31 188 PRO A C 1
ATOM 1531 O O . PRO A 1 188 ? 20.643 6.028 -26.281 1.00 88.31 188 PRO A O 1
ATOM 1534 N N . ILE A 1 189 ? 22.732 6.382 -27.019 1.00 92.06 189 ILE A N 1
ATOM 1535 C CA . ILE A 1 189 ? 23.359 5.540 -25.999 1.00 92.06 189 ILE A CA 1
ATOM 1536 C C . ILE A 1 189 ? 23.184 6.152 -24.604 1.00 92.06 189 ILE A C 1
ATOM 1538 O O . ILE A 1 189 ? 22.812 5.445 -23.673 1.00 92.06 189 ILE A O 1
ATOM 1542 N N . GLU A 1 190 ? 23.368 7.470 -24.453 1.00 93.06 190 GLU A N 1
ATOM 1543 C CA . GLU A 1 190 ? 23.109 8.160 -23.178 1.00 93.06 190 GLU A CA 1
ATOM 1544 C C . GLU A 1 190 ? 21.637 8.045 -22.757 1.00 93.06 190 GLU A C 1
ATOM 1546 O O . GLU A 1 190 ? 21.340 7.885 -21.569 1.00 93.06 190 GLU A O 1
ATOM 1551 N N . ALA A 1 191 ? 20.718 8.109 -23.726 1.00 91.44 191 ALA A N 1
ATOM 1552 C CA . ALA A 1 191 ? 19.296 7.919 -23.489 1.00 91.44 191 ALA A CA 1
ATOM 1553 C C . ALA A 1 191 ? 19.024 6.500 -22.969 1.00 91.44 191 ALA A C 1
ATOM 1555 O O . ALA A 1 191 ? 18.441 6.352 -21.897 1.00 91.44 191 ALA A O 1
ATOM 1556 N N . ILE A 1 192 ? 19.499 5.470 -23.678 1.00 92.81 192 ILE A N 1
ATOM 1557 C CA . ILE A 1 192 ? 19.322 4.063 -23.292 1.00 92.81 192 ILE A CA 1
ATOM 1558 C C . ILE A 1 192 ? 19.849 3.829 -21.876 1.00 92.81 192 ILE A C 1
ATOM 1560 O O . ILE A 1 192 ? 19.114 3.314 -21.045 1.00 92.81 192 ILE A O 1
ATOM 1564 N N . LEU A 1 193 ? 21.065 4.278 -21.553 1.00 94.75 193 LEU A N 1
ATOM 1565 C CA . LEU A 1 193 ? 21.631 4.113 -20.208 1.00 94.75 193 LEU A CA 1
ATOM 1566 C C . LEU A 1 193 ? 20.788 4.806 -19.121 1.00 94.75 193 LEU A C 1
ATOM 1568 O O . LEU A 1 193 ? 20.627 4.274 -18.021 1.00 94.75 193 LEU A O 1
ATOM 1572 N N . SER A 1 194 ? 20.224 5.978 -19.428 1.00 94.38 194 SER A N 1
ATOM 1573 C CA . SER A 1 194 ? 19.322 6.690 -18.512 1.00 94.38 194 SER A CA 1
ATOM 1574 C C . SER A 1 194 ? 18.007 5.932 -18.308 1.00 94.38 194 SER A C 1
ATOM 1576 O O . SER A 1 194 ? 17.534 5.818 -17.177 1.00 94.38 194 SER A O 1
ATOM 1578 N N . ALA A 1 195 ? 17.441 5.379 -19.385 1.00 93.88 195 ALA A N 1
ATOM 1579 C CA . ALA A 1 195 ? 16.227 4.572 -19.340 1.00 93.88 195 ALA A CA 1
ATOM 1580 C C . ALA A 1 195 ? 16.442 3.255 -18.584 1.00 93.88 195 ALA A C 1
ATOM 1582 O O . ALA A 1 195 ? 15.639 2.940 -17.712 1.00 93.88 195 ALA A O 1
ATOM 1583 N N . GLU A 1 196 ? 17.539 2.537 -18.841 1.00 95.25 196 GLU A N 1
ATOM 1584 C CA . GLU A 1 196 ? 17.918 1.314 -18.119 1.00 95.25 196 GLU A CA 1
ATOM 1585 C C . GLU A 1 196 ? 17.966 1.554 -16.609 1.00 95.25 196 GLU A C 1
ATOM 1587 O O . GLU A 1 196 ? 17.363 0.822 -15.823 1.00 95.25 196 GLU A O 1
ATOM 1592 N N . SER A 1 197 ? 18.639 2.632 -16.195 1.00 95.88 197 SER A N 1
ATOM 1593 C CA . SER A 1 197 ? 18.721 3.000 -14.784 1.00 95.88 197 SER A CA 1
ATOM 1594 C C . SER A 1 197 ? 17.341 3.319 -14.200 1.00 95.88 197 SER A C 1
ATOM 1596 O O . SER A 1 197 ? 16.993 2.815 -13.130 1.00 95.88 197 SER A O 1
ATOM 1598 N N . ALA A 1 198 ? 16.532 4.112 -14.909 1.00 96.75 198 ALA A N 1
ATOM 1599 C CA . ALA A 1 198 ? 15.199 4.497 -14.463 1.00 96.75 198 ALA A CA 1
ATOM 1600 C C . ALA A 1 198 ? 14.277 3.276 -14.326 1.00 96.75 198 ALA A C 1
ATOM 1602 O O . ALA A 1 198 ? 13.727 3.017 -13.250 1.00 96.75 198 ALA A O 1
ATOM 1603 N N . PHE A 1 199 ? 14.113 2.507 -15.401 1.00 96.69 199 PHE A N 1
ATOM 1604 C CA . PHE A 1 199 ? 13.225 1.354 -15.420 1.00 96.69 199 PHE A CA 1
ATOM 1605 C C . PHE A 1 199 ? 13.699 0.239 -14.485 1.00 96.69 199 PHE A C 1
ATOM 1607 O O . PHE A 1 199 ? 12.852 -0.429 -13.897 1.00 96.69 199 PHE A O 1
ATOM 1614 N N . GLY A 1 200 ? 15.006 0.096 -14.249 1.00 96.69 200 GLY A N 1
ATOM 1615 C CA . GLY A 1 200 ? 15.535 -0.795 -13.216 1.00 96.69 200 GLY A CA 1
ATOM 1616 C C . GLY A 1 200 ? 15.058 -0.422 -11.807 1.00 96.69 200 GLY A C 1
ATOM 1617 O O . GLY A 1 200 ? 14.575 -1.286 -11.071 1.00 96.69 200 GLY A O 1
ATOM 1618 N N . VAL A 1 201 ? 15.115 0.868 -11.443 1.00 97.50 201 VAL A N 1
ATOM 1619 C CA . VAL A 1 201 ? 14.594 1.369 -10.153 1.00 97.50 201 VAL A CA 1
ATOM 1620 C C . VAL A 1 201 ? 13.087 1.144 -10.044 1.00 97.50 201 VAL A C 1
ATOM 1622 O O . VAL A 1 201 ? 12.608 0.672 -9.006 1.00 97.50 201 VAL A O 1
ATOM 1625 N N . LYS A 1 202 ? 12.339 1.442 -11.113 1.00 97.69 202 LYS A N 1
ATOM 1626 C CA . LYS A 1 202 ? 10.894 1.193 -11.168 1.00 97.69 202 LYS A CA 1
ATOM 1627 C C . LYS A 1 202 ? 10.587 -0.289 -10.981 1.00 97.69 202 LYS A C 1
ATOM 1629 O O . LYS A 1 202 ? 9.844 -0.622 -10.069 1.00 97.69 202 LYS A O 1
ATOM 1634 N N . PHE A 1 203 ? 11.189 -1.174 -11.770 1.00 97.94 203 PHE A N 1
ATOM 1635 C CA . PHE A 1 203 ? 10.938 -2.612 -11.709 1.00 97.94 203 PHE A CA 1
ATOM 1636 C C . PHE A 1 203 ? 11.216 -3.192 -10.319 1.00 97.94 203 PHE A C 1
ATOM 1638 O O . PHE A 1 203 ? 10.387 -3.918 -9.770 1.00 97.94 203 PHE A O 1
ATOM 1645 N N . PHE A 1 204 ? 12.351 -2.828 -9.715 1.00 97.38 204 PHE A N 1
ATOM 1646 C CA . PHE A 1 204 ? 12.680 -3.242 -8.352 1.00 97.38 204 PHE A CA 1
ATOM 1647 C C . PHE A 1 204 ? 11.624 -2.772 -7.342 1.00 97.38 204 PHE A C 1
ATOM 1649 O O . PHE A 1 204 ? 11.174 -3.548 -6.494 1.00 97.38 204 PHE A O 1
ATOM 1656 N N . THR A 1 205 ? 11.207 -1.510 -7.452 1.00 97.69 205 THR A N 1
ATOM 1657 C CA . THR A 1 205 ? 10.194 -0.919 -6.571 1.00 97.69 205 THR A CA 1
ATOM 1658 C C . THR A 1 205 ? 8.845 -1.612 -6.746 1.00 97.69 205 THR A C 1
ATOM 1660 O O . THR A 1 205 ? 8.252 -2.027 -5.759 1.00 97.69 205 THR A O 1
ATOM 1663 N N . GLU A 1 206 ? 8.394 -1.822 -7.982 1.00 98.00 206 GLU A N 1
ATOM 1664 C CA . GLU A 1 206 ? 7.124 -2.480 -8.302 1.00 98.00 206 GLU A CA 1
ATOM 1665 C C . GLU A 1 206 ? 7.075 -3.929 -7.804 1.00 98.00 206 GLU A C 1
ATOM 1667 O O . GLU A 1 206 ? 6.085 -4.330 -7.192 1.00 98.00 206 GLU A O 1
ATOM 1672 N N . MET A 1 207 ? 8.154 -4.698 -7.986 1.00 98.06 207 MET A N 1
ATOM 1673 C CA . MET A 1 207 ? 8.267 -6.070 -7.476 1.00 98.06 207 MET A CA 1
ATOM 1674 C C . MET A 1 207 ? 8.122 -6.122 -5.953 1.00 98.06 207 MET A C 1
ATOM 1676 O O . MET A 1 207 ? 7.328 -6.903 -5.424 1.00 98.06 207 MET A O 1
ATOM 1680 N N . ARG A 1 208 ? 8.858 -5.262 -5.238 1.00 97.38 208 ARG A N 1
ATOM 1681 C CA . ARG A 1 208 ? 8.783 -5.176 -3.774 1.00 97.38 208 ARG A CA 1
ATOM 1682 C C . ARG A 1 208 ? 7.402 -4.714 -3.312 1.00 97.38 208 ARG A C 1
ATOM 1684 O O . ARG A 1 208 ? 6.862 -5.265 -2.357 1.00 97.38 208 ARG A O 1
ATOM 1691 N N . THR A 1 209 ? 6.829 -3.728 -3.993 1.00 97.94 209 THR A N 1
ATOM 1692 C CA . THR A 1 209 ? 5.503 -3.181 -3.694 1.00 97.94 209 THR A CA 1
ATOM 1693 C C . THR A 1 209 ? 4.418 -4.233 -3.879 1.00 97.94 209 THR A C 1
ATOM 1695 O O . THR A 1 209 ? 3.562 -4.368 -3.009 1.00 97.94 209 THR A O 1
ATOM 1698 N N . ARG A 1 210 ? 4.483 -5.050 -4.936 1.00 98.19 210 ARG A N 1
ATOM 1699 C CA . ARG A 1 210 ? 3.542 -6.155 -5.144 1.00 98.19 210 ARG A CA 1
ATOM 1700 C C . ARG A 1 210 ? 3.564 -7.152 -3.985 1.00 98.19 210 ARG A C 1
ATOM 1702 O O . ARG A 1 210 ? 2.504 -7.505 -3.476 1.00 98.19 210 ARG A O 1
ATOM 1709 N N . GLU A 1 211 ? 4.743 -7.607 -3.561 1.00 98.19 211 GLU A N 1
ATOM 1710 C CA . GLU A 1 211 ? 4.838 -8.548 -2.435 1.00 98.19 211 GLU A CA 1
ATOM 1711 C C . GLU A 1 211 ? 4.380 -7.902 -1.123 1.00 98.19 211 GLU A C 1
ATOM 1713 O O . GLU A 1 211 ? 3.626 -8.509 -0.364 1.00 98.19 211 GLU A O 1
ATOM 1718 N N . LYS A 1 212 ? 4.719 -6.626 -0.902 1.00 97.62 212 LYS A N 1
ATOM 1719 C CA . LYS A 1 212 ? 4.274 -5.896 0.285 1.00 97.62 212 LYS A CA 1
ATOM 1720 C C . LYS A 1 212 ? 2.754 -5.758 0.356 1.00 97.62 212 LYS A C 1
ATOM 1722 O O . LYS A 1 212 ? 2.178 -5.927 1.425 1.00 97.62 212 LYS A O 1
ATOM 1727 N N . LEU A 1 213 ? 2.091 -5.510 -0.771 1.00 98.38 213 LEU A N 1
ATOM 1728 C CA . LEU A 1 213 ? 0.629 -5.458 -0.835 1.00 98.38 213 LEU A CA 1
ATOM 1729 C C . LEU A 1 213 ? -0.017 -6.803 -0.494 1.00 98.38 213 LEU A C 1
ATOM 1731 O O . LEU A 1 213 ? -1.065 -6.824 0.145 1.00 98.38 213 LEU A O 1
ATOM 1735 N N . LYS A 1 214 ? 0.601 -7.929 -0.869 1.00 98.38 214 LYS A N 1
ATOM 1736 C CA . LYS A 1 214 ? 0.113 -9.258 -0.469 1.00 98.38 214 LYS A CA 1
ATOM 1737 C C . LYS A 1 214 ? 0.225 -9.464 1.043 1.00 98.38 214 LYS A C 1
ATOM 1739 O O . LYS A 1 214 ? -0.713 -9.969 1.649 1.00 98.38 214 LYS A O 1
ATOM 1744 N N .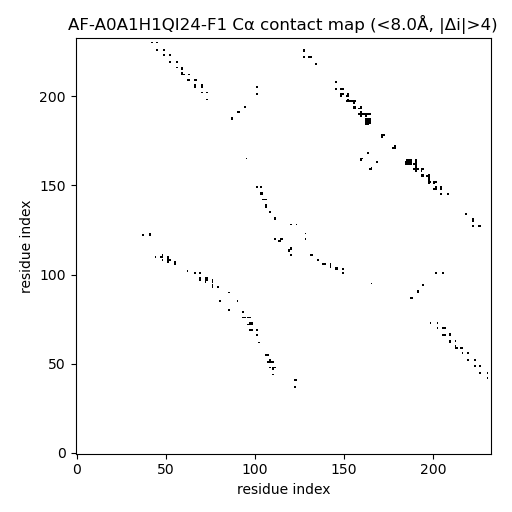 GLU A 1 215 ? 1.326 -9.028 1.660 1.00 97.81 215 GLU A N 1
ATOM 1745 C CA . GLU A 1 215 ? 1.470 -9.038 3.125 1.00 97.81 215 GLU A CA 1
ATOM 1746 C C . GLU A 1 215 ? 0.414 -8.157 3.808 1.00 97.81 215 GLU A C 1
ATOM 1748 O O . GLU A 1 215 ? -0.167 -8.562 4.811 1.00 97.81 215 GLU A O 1
ATOM 1753 N N . VAL A 1 216 ? 0.145 -6.972 3.250 1.00 97.75 216 VAL A N 1
ATOM 1754 C CA . VAL A 1 216 ? -0.882 -6.043 3.747 1.00 97.75 216 VAL A CA 1
ATOM 1755 C C . VAL A 1 216 ? -2.261 -6.696 3.733 1.00 97.75 216 VAL A C 1
ATOM 1757 O O . VAL A 1 216 ? -2.973 -6.594 4.724 1.00 97.75 216 VAL A O 1
ATOM 1760 N N . LEU A 1 217 ? -2.627 -7.417 2.668 1.00 98.56 217 LEU A N 1
ATOM 1761 C CA . LEU A 1 217 ? -3.904 -8.141 2.612 1.00 98.56 217 LEU A CA 1
ATOM 1762 C C . LEU A 1 217 ? -4.035 -9.166 3.753 1.00 98.56 217 LEU A C 1
ATOM 1764 O O . LEU A 1 217 ? -5.066 -9.205 4.416 1.00 98.56 217 LEU A O 1
ATOM 1768 N N . ILE A 1 218 ? -2.974 -9.929 4.034 1.00 98.31 218 ILE A N 1
ATOM 1769 C CA . ILE A 1 218 ? -2.951 -10.913 5.132 1.00 98.31 218 ILE A CA 1
ATOM 1770 C C . ILE A 1 218 ? -3.055 -10.222 6.504 1.00 98.31 218 ILE A C 1
ATOM 1772 O O . ILE A 1 218 ? -3.739 -10.707 7.411 1.00 98.31 218 ILE A O 1
ATOM 1776 N N . GLU A 1 219 ? -2.369 -9.088 6.680 1.00 97.88 219 GLU A N 1
ATOM 1777 C CA . GLU A 1 219 ? -2.433 -8.299 7.916 1.00 97.88 219 GLU A CA 1
ATOM 1778 C C . GLU A 1 219 ? -3.841 -7.732 8.138 1.00 97.88 219 GLU A C 1
ATOM 1780 O O . GLU A 1 219 ? -4.347 -7.807 9.258 1.00 97.88 219 GLU A O 1
ATOM 1785 N N . ILE A 1 220 ? -4.497 -7.245 7.079 1.00 98.31 220 ILE A N 1
ATOM 1786 C CA . ILE A 1 220 ? -5.881 -6.768 7.143 1.00 98.31 220 ILE A CA 1
ATOM 1787 C C . ILE A 1 220 ? -6.824 -7.899 7.568 1.00 98.31 220 ILE A C 1
ATOM 1789 O O . ILE A 1 220 ? -7.558 -7.722 8.538 1.00 98.31 220 ILE A O 1
ATOM 1793 N N . ASP A 1 221 ? -6.757 -9.069 6.925 1.00 98.25 221 ASP A N 1
ATOM 1794 C CA . ASP A 1 221 ? -7.608 -10.216 7.282 1.00 98.25 221 ASP A CA 1
ATOM 1795 C C . ASP A 1 221 ? -7.409 -10.619 8.758 1.00 98.25 221 ASP A C 1
ATOM 1797 O O . ASP A 1 221 ? -8.351 -10.961 9.475 1.00 98.25 221 ASP A O 1
ATOM 1801 N N . THR A 1 222 ? -6.173 -10.525 9.259 1.00 97.62 222 THR A N 1
ATOM 1802 C CA . THR A 1 222 ? -5.861 -10.778 10.673 1.00 97.62 222 THR A CA 1
ATOM 1803 C C . THR A 1 222 ? -6.524 -9.758 11.603 1.00 97.62 222 THR A C 1
ATOM 1805 O O . THR A 1 222 ? -7.031 -10.131 12.661 1.00 97.62 222 THR A O 1
ATOM 1808 N N . ILE A 1 223 ? -6.507 -8.473 11.242 1.00 98.19 223 ILE A N 1
ATOM 1809 C CA . ILE A 1 223 ? -7.128 -7.401 12.031 1.00 98.19 223 ILE A CA 1
ATOM 1810 C C . ILE A 1 223 ? -8.653 -7.546 12.026 1.00 98.19 223 ILE A C 1
ATOM 1812 O O . ILE A 1 223 ? -9.272 -7.441 13.082 1.00 98.19 223 ILE A O 1
ATOM 1816 N N . GLU A 1 224 ? -9.257 -7.843 10.877 1.00 98.00 224 GLU A N 1
ATOM 1817 C CA . GLU A 1 224 ? -10.704 -8.048 10.760 1.00 98.00 224 GLU A CA 1
ATOM 1818 C C . GLU A 1 224 ? -11.188 -9.227 11.601 1.00 98.00 224 GLU A C 1
ATOM 1820 O O . GLU A 1 224 ? -12.176 -9.099 12.318 1.00 98.00 224 GLU A O 1
ATOM 1825 N N . ASN A 1 225 ? -10.457 -10.344 11.597 1.00 96.88 225 ASN A N 1
ATOM 1826 C CA . ASN A 1 225 ? -10.780 -11.492 12.446 1.00 96.88 225 ASN A CA 1
ATOM 1827 C C . ASN A 1 225 ? -10.752 -11.139 13.939 1.00 96.88 225 ASN A C 1
ATOM 1829 O O . ASN A 1 225 ? -11.609 -11.592 14.696 1.00 96.88 225 ASN A O 1
ATOM 1833 N N . LEU A 1 226 ? -9.801 -10.301 14.368 1.00 96.19 226 LEU A N 1
ATOM 1834 C CA . LEU A 1 226 ? -9.762 -9.816 15.748 1.00 96.19 226 LEU A CA 1
ATOM 1835 C C . LEU A 1 226 ? -10.974 -8.941 16.062 1.00 96.19 226 LEU A C 1
ATOM 1837 O O . LEU A 1 226 ? -11.617 -9.159 17.083 1.00 96.19 226 LEU A O 1
ATOM 1841 N N . ILE A 1 227 ? -11.321 -8.002 15.180 1.00 96.94 227 ILE A N 1
ATOM 1842 C CA . ILE A 1 227 ? -12.495 -7.141 15.367 1.00 96.94 227 ILE A CA 1
ATOM 1843 C C . ILE A 1 227 ? -13.772 -7.982 15.446 1.00 96.94 227 ILE A C 1
ATOM 1845 O O . ILE A 1 227 ? -14.558 -7.799 16.369 1.00 96.94 227 ILE A O 1
ATOM 1849 N N . ASN A 1 228 ? -13.955 -8.941 14.538 1.00 94.62 228 ASN A N 1
ATOM 1850 C CA . ASN A 1 228 ? -15.119 -9.825 14.544 1.00 94.62 228 ASN A CA 1
ATOM 1851 C C . ASN A 1 228 ? -15.208 -10.639 15.842 1.00 94.62 228 ASN A C 1
ATOM 1853 O O . ASN A 1 228 ? -16.281 -10.725 16.429 1.00 94.62 228 ASN A O 1
ATOM 1857 N N . SER A 1 229 ? -14.080 -11.134 16.362 1.00 92.44 229 SER A N 1
ATOM 1858 C CA . SER A 1 229 ? -14.063 -11.829 17.656 1.00 92.44 229 SER A CA 1
ATOM 1859 C C . SER A 1 229 ? -14.418 -10.930 18.848 1.00 92.44 229 SER A C 1
ATOM 1861 O O . SER A 1 229 ? -14.923 -11.424 19.850 1.00 92.44 229 SER A O 1
ATOM 1863 N N . GLU A 1 230 ? -14.161 -9.620 18.765 1.00 90.50 230 GLU A N 1
ATOM 1864 C CA . GLU A 1 230 ? -14.586 -8.650 19.782 1.00 90.50 230 GLU A CA 1
ATOM 1865 C C . GLU A 1 230 ? -16.062 -8.250 19.617 1.00 90.50 230 GLU A C 1
ATOM 1867 O O . GLU A 1 230 ? -16.706 -7.903 20.600 1.00 90.50 230 GLU A O 1
ATOM 1872 N N . LEU A 1 231 ? -16.611 -8.308 18.398 1.00 88.56 231 LEU A N 1
ATOM 1873 C CA . LEU A 1 231 ? -18.031 -8.056 18.115 1.00 88.56 231 LEU A CA 1
ATOM 1874 C C . LEU A 1 231 ? -18.950 -9.195 18.587 1.00 88.56 231 LEU A C 1
ATOM 1876 O O . LEU A 1 231 ? -20.130 -8.953 18.828 1.00 88.56 231 LEU A O 1
ATOM 1880 N N . GLU A 1 232 ? -18.425 -10.417 18.684 1.00 86.38 232 GLU A N 1
ATOM 1881 C CA . GLU A 1 232 ? -19.162 -11.615 19.110 1.00 86.38 232 GLU A CA 1
ATOM 1882 C C . GLU A 1 232 ? -19.223 -11.810 20.639 1.00 86.38 232 GLU A C 1
ATOM 1884 O O . GLU A 1 232 ? -19.950 -12.692 21.103 1.00 86.38 232 GLU A O 1
ATOM 1889 N N . LYS A 1 233 ? -18.474 -11.018 21.419 1.00 79.06 233 LYS A N 1
ATOM 1890 C CA . LYS A 1 233 ? -18.483 -11.040 22.895 1.00 79.06 233 LYS A CA 1
ATOM 1891 C C . LYS A 1 233 ? -19.618 -10.201 23.475 1.00 79.06 233 LYS A C 1
ATOM 1893 O O . LYS A 1 233 ? -20.185 -10.651 24.497 1.00 79.06 233 LYS A O 1
#

Sequence (233 aa):
MENKTGKYFKYAVGEIILVVIGILIALSINNWNENRKEQNQLQIYYKQIISDLDEQKKYSKAVITQLDSSIATYDKYKNLFETKNLTVDDVIDGLNKVQFVSPYLSFRFNTMETLQSTGDIKIIPENLRNKLITHKSKLDEWTIINNGNLNIYLNGLLKYSEKGIGSFSSRLREQPDLKKAITNEIKPIEAILSAESAFGVKFFTEMRTREKLKEVLIEIDTIENLINSELEK

pLDDT: mean 93.05, std 7.96, range [49.69, 98.56]

Secondary structure (DSSP, 8-state):
--SHHHHHHHHHHHHHHHHHHHHHHHHHHHHHHHHHHHHHHHHHHHHHHHHHHHHHHHHHHHHHHHHHHHHHHHHHHHHHTTSTT--HHHHHHHHTTS----PPP----HHHHHHHHHSGGGGS-HHHHHHHHHHHHHHHHHHHHHHHHHHHHHHHHHHHHHTT-SHHHHHGGG-HHHHHHHTTT--HHHHHHHHHHHHHHHHHHHHHHHHHHHHHHHHHHHHHHHHHHHHT-

Nearest PDB structures (foldseek):
  7sqc-assembly1_1K  TM=2.971E-01  e=1.994E+00  Chlamydomonas reinhardtii
  2v0o-assembly2_C  TM=2.212E-01  e=1.252E+00  Homo sapiens
  7rro-assembly1_C8  TM=3.028E-01  e=5.058E+00  Bos taurus
  7n6g-assembly1_3Q  TM=2.908E-01  e=8.483E+00  Chlamydomonas reinhardtii
  8abq-assembly1_A  TM=2.830E-01  e=8.483E+00  Homo sapiens

Radius of gyration: 33.17 Å; Cα contacts (8 Å, |Δi|>4): 146; chains: 1; bounding box: 54×32×126 Å

Foldseek 3Di:
DDDPVVVVVVVVVVVVVVVVVVVVVVVVVVVVVVVVVLVVVLVVLLVLQLVLLVVLLVVLVVLLVVLVVQLVLVVQLVVLVVDPDDDLVNNLVSLLSHDLDHDQDDRDDVSLVVCVVVVVLVSPPPVLSVLVVVLVVVSVVLSVVLVVLVVVLVVLLVQLVQLVGDPNVVVCVPPPVVCVVCVVSHDSVSSSVSSCVSVVSVSVSSVVSSVVSVVSNVSSVVSSVVSVVVVVD